Protein AF-0000000075755765 (afdb_homodimer)

Sequence (310 aa):
MKFTAAIVASLVGTSTALFDKNLPWGKRDYACVNVYQGIPDNSTVSAGQTVRVNFDRKPTGRCPDPLTQYPGDDYSVWLYNSPVRKLDAISFDQSIKITDGIKEKAGGVDITIPKDLPQVKDGSLWYLRVGTSLSTAPQMPSLFNAAGPFTVIRAMKFTAAIVASLVGTSTALFDKNLPWGKRDYACVNV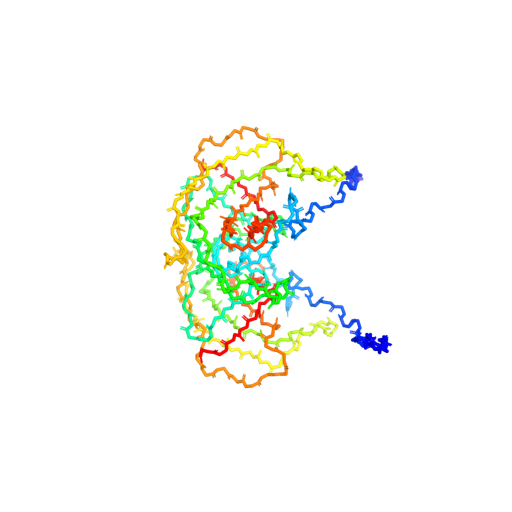YQGIPDNSTVSAGQTVRVNFDRKPTGRCPDPLTQYPGDDYSVWLYNSPVRKLDAISFDQSIKITDGIKEKAGGVDITIPKDLPQVKDGSLWYLRVGTSLSTAPQMPSLFNAAGPFTVIRA

Solvent-accessible surface area (backbone atoms only — not comparable to full-atom values): 17019 Å² total; per-residue (Å²): 132,86,77,71,78,73,75,74,72,68,78,70,58,76,74,66,72,77,64,65,68,67,52,56,76,47,84,61,31,40,50,27,38,24,45,40,24,22,49,22,58,54,15,44,41,46,35,55,41,70,47,60,34,30,39,48,58,54,49,28,87,82,16,76,71,40,56,73,90,43,66,56,42,55,24,34,34,34,39,35,27,54,60,42,73,57,90,85,40,66,45,58,82,42,78,42,77,70,49,65,75,39,50,59,87,62,35,51,48,79,43,58,42,59,66,82,62,76,89,65,97,56,54,54,34,29,33,44,34,42,34,33,33,21,76,81,35,87,88,41,34,31,36,23,32,62,35,43,43,20,27,56,41,81,115,130,87,77,73,78,74,75,74,74,68,77,72,59,76,74,65,71,76,62,66,67,68,53,57,76,48,86,62,30,40,49,27,40,24,44,42,24,22,51,22,58,52,15,45,42,44,33,54,39,72,46,60,34,30,40,48,57,54,49,27,87,82,17,76,72,43,56,72,90,40,67,57,40,55,24,35,35,35,40,36,26,52,59,41,73,57,89,85,40,67,45,58,81,43,78,44,79,70,50,64,75,39,51,59,88,63,35,52,49,79,42,58,40,61,66,84,63,76,91,66,96,56,52,54,33,28,33,42,34,43,32,33,34,22,77,82,37,87,87,42,33,31,35,21,32,59,35,44,45,22,26,54,40,80,115

pLDDT: mean 88.74, std 21.02, range [20.19, 98.88]

Radius of gyration: 20.71 Å; Cα contacts (8 Å, |Δi|>4): 721; chains: 2; bounding box: 54×65×54 Å

Foldseek 3Di:
DDPPPPPPPPCPPPPLPPDDQQDAQAPLEHAQKAWPFDDAAAAEDEAFDKGKTFIARDGDPRGNCSPVVFAWDKKWKKKFFDWHDDPRHIDTPDIGTFDIRHGNVNRIDMTGHHQDDDDDPAQQQMKMKMKTWRCPDVVTGMYMHIHYDGGYDHD/DPPPPPPPPPCPPPPLPPDDQQDAQAPLEHAQKAWPFDDAAAAEDEAFDKGKTFIARDGDPRGNCSPVVFAWDKKWKKKFFDWHDDPRHIDTPDIGTFDIRHGNVNRIDMTGHHQDDDDDPAQQQMKMKMKTWRCPDVVTGMYMHIHYDGGYDHD

Secondary structure (DSSP, 8-state):
--------------------TTS-SSTTEE---EEEEB--TT-EEETT-EEEEEEE----SS-S---TTS----EEEEEEES-EEETTEEE-SEEEEEEEEE-GGG-EEEEE--SSPPP-S-TT-EEEEEEEE-TTSTT--EEEEEEEEEEEE--/--------------------TTS-SSTTEE---EEEEB--TT-EEETT-EEEEEEE----SS-S---TTS----EEEEEEES-EEETTEEE-SEEEEEEEEE-GGG-EEEEE--SSPPP-S-TT-EEEEEEEE-TTSTT--EEEEEEEEEEEE--

Structure (mmCIF, N/CA/C/O backbone):
data_AF-0000000075755765-model_v1
#
loop_
_entity.id
_entity.type
_entity.pdbx_description
1 polymer 'Pc16g14650 protein'
#
loop_
_atom_site.group_PDB
_atom_site.id
_atom_site.type_symbol
_atom_site.label_atom_id
_atom_site.label_alt_id
_atom_site.label_comp_id
_atom_site.label_asym_id
_atom_site.label_entity_id
_atom_site.label_seq_id
_atom_site.pdbx_PDB_ins_code
_atom_site.Cartn_x
_atom_site.Cartn_y
_atom_site.Cartn_z
_atom_site.occupancy
_atom_site.B_iso_or_equiv
_atom_site.auth_seq_id
_atom_site.auth_comp_id
_atom_site.auth_asym_id
_atom_site.auth_atom_id
_atom_site.pdbx_PDB_model_num
ATOM 1 N N . MET A 1 1 ? 25.234 39.062 -5.352 1 24.45 1 MET A N 1
ATOM 2 C CA . MET A 1 1 ? 25.094 37.688 -4.914 1 24.45 1 MET A CA 1
ATOM 3 C C . MET A 1 1 ? 24.922 36.75 -6.109 1 24.45 1 MET A C 1
ATOM 5 O O . MET A 1 1 ? 24.031 36.969 -6.945 1 24.45 1 MET A O 1
ATOM 9 N N . LYS A 1 2 ? 26.016 36.125 -6.566 1 26 2 LYS A N 1
ATOM 10 C CA . LYS A 1 2 ? 26.078 35.438 -7.859 1 26 2 LYS A CA 1
ATOM 11 C C . LYS A 1 2 ? 25.141 34.25 -7.898 1 26 2 LYS A C 1
ATOM 13 O O . LYS A 1 2 ? 25.172 33.406 -6.996 1 26 2 LYS A O 1
ATOM 18 N N . PHE A 1 3 ? 24 34.344 -8.492 1 24.64 3 PHE A N 1
ATOM 19 C CA . PHE A 1 3 ? 22.969 33.344 -8.742 1 24.64 3 PHE A CA 1
ATOM 20 C C . PHE A 1 3 ? 23.531 32.188 -9.586 1 24.64 3 PHE A C 1
ATOM 22 O O . PHE A 1 3 ? 23.891 32.406 -10.75 1 24.64 3 PHE A O 1
ATOM 29 N N . THR A 1 4 ? 24.375 31.453 -9.031 1 26.86 4 THR A N 1
ATOM 30 C CA . THR A 1 4 ? 24.828 30.312 -9.812 1 26.86 4 THR A CA 1
ATOM 31 C C . THR A 1 4 ? 23.641 29.5 -10.336 1 26.86 4 THR A C 1
ATOM 33 O O . THR A 1 4 ? 22.719 29.188 -9.586 1 26.86 4 THR A O 1
ATOM 36 N N . ALA A 1 5 ? 23.531 29.484 -11.633 1 24.25 5 ALA A N 1
ATOM 37 C CA . ALA A 1 5 ? 22.578 28.75 -12.461 1 24.25 5 ALA A CA 1
ATOM 38 C C . ALA A 1 5 ? 22.609 27.25 -12.148 1 24.25 5 ALA A C 1
ATOM 40 O O . ALA A 1 5 ? 23.641 26.609 -12.336 1 24.25 5 ALA A O 1
ATOM 41 N N . ALA A 1 6 ? 22.188 26.875 -10.984 1 28.8 6 ALA A N 1
ATOM 42 C CA . ALA A 1 6 ? 22.109 25.438 -10.758 1 28.8 6 ALA A CA 1
ATOM 43 C C . ALA A 1 6 ? 21.547 24.719 -11.977 1 28.8 6 ALA A C 1
ATOM 45 O O . ALA A 1 6 ? 20.516 25.109 -12.516 1 28.8 6 ALA A O 1
ATOM 46 N N . ILE A 1 7 ? 22.391 24.219 -12.859 1 26.02 7 ILE A N 1
ATOM 47 C CA . ILE A 1 7 ? 22.062 23.328 -13.961 1 26.02 7 ILE A CA 1
ATOM 48 C C . ILE A 1 7 ? 21.188 22.188 -13.461 1 26.02 7 ILE A C 1
ATOM 50 O O . ILE A 1 7 ? 21.578 21.422 -12.586 1 26.02 7 ILE A O 1
ATOM 54 N N . VAL A 1 8 ? 19.938 22.359 -13.344 1 25.28 8 VAL A N 1
ATOM 55 C CA . VAL A 1 8 ? 18.953 21.281 -13.219 1 25.28 8 VAL A CA 1
ATOM 56 C C . VAL A 1 8 ? 19.25 20.203 -14.258 1 25.28 8 VAL A C 1
ATOM 58 O O . VAL A 1 8 ? 19.109 20.438 -15.461 1 25.28 8 VAL A O 1
ATOM 61 N N . ALA A 1 9 ? 20.359 19.453 -14.039 1 28.61 9 ALA A N 1
ATOM 62 C CA . ALA A 1 9 ? 20.469 18.266 -14.891 1 28.61 9 ALA A CA 1
ATOM 63 C C . ALA A 1 9 ? 19.109 17.594 -15.086 1 28.61 9 ALA A C 1
ATOM 65 O O . ALA A 1 9 ? 18.391 17.328 -14.125 1 28.61 9 ALA A O 1
ATOM 66 N N . SER A 1 10 ? 18.547 17.953 -16.125 1 28.25 10 SER A N 1
ATOM 67 C CA . SER A 1 10 ? 17.453 17.172 -16.688 1 28.25 10 SER A CA 1
ATOM 68 C C . SER A 1 10 ? 17.75 15.68 -16.672 1 28.25 10 SER A C 1
ATOM 70 O O . SER A 1 10 ? 18.625 15.211 -17.406 1 28.25 10 SER A O 1
ATOM 72 N N . LEU A 1 11 ? 17.953 15.016 -15.523 1 29.55 11 LEU A N 1
ATOM 73 C CA . LEU A 1 11 ? 17.922 13.562 -15.711 1 29.55 11 LEU A CA 1
ATOM 74 C C . LEU A 1 11 ? 16.969 13.18 -16.844 1 29.55 11 LEU A C 1
ATOM 76 O O . LEU A 1 11 ? 15.75 13.32 -16.703 1 29.55 11 LEU A O 1
ATOM 80 N N . VAL A 1 12 ? 17.219 13.586 -18.031 1 31.92 12 VAL A N 1
ATOM 81 C CA . VAL A 1 12 ? 16.734 12.898 -19.234 1 31.92 12 VAL A CA 1
ATOM 82 C C . VAL A 1 12 ? 16.734 11.391 -19 1 31.92 12 VAL A C 1
ATOM 84 O O . VAL A 1 12 ? 17.75 10.734 -19.203 1 31.92 12 VAL A O 1
ATOM 87 N N . GLY A 1 13 ? 16.562 10.875 -17.828 1 32.88 13 GLY A N 1
ATOM 88 C CA . GLY A 1 13 ? 16.469 9.422 -17.797 1 32.88 13 GLY A CA 1
ATOM 89 C C . GLY A 1 13 ? 15.695 8.852 -18.984 1 32.88 13 GLY A C 1
ATOM 90 O O . GLY A 1 13 ? 14.883 9.547 -19.594 1 32.88 13 GLY A O 1
ATOM 91 N N . THR A 1 14 ? 16.297 8.148 -19.938 1 34.09 14 THR A N 1
ATOM 92 C CA . THR A 1 14 ? 15.547 7.281 -20.844 1 34.09 14 THR A CA 1
ATOM 93 C C . THR A 1 14 ? 14.156 6.98 -20.281 1 34.09 14 THR A C 1
ATOM 95 O O . THR A 1 14 ? 14.016 6.699 -19.078 1 34.09 14 THR A O 1
ATOM 98 N N . SER A 1 15 ? 13.234 7.59 -20.688 1 35.19 15 SER A N 1
ATOM 99 C CA . SER A 1 15 ? 11.828 7.438 -20.328 1 35.19 15 SER A CA 1
ATOM 100 C C . SER A 1 15 ? 11.477 5.973 -20.094 1 35.19 15 SER A C 1
ATOM 102 O O . SER A 1 15 ? 11.078 5.266 -21.031 1 35.19 15 SER A O 1
ATOM 104 N N . THR A 1 16 ? 12.469 5.043 -19.828 1 42.31 16 THR A N 1
ATOM 105 C CA . THR A 1 16 ? 11.969 3.701 -19.547 1 42.31 16 THR A CA 1
ATOM 106 C C . THR A 1 16 ? 10.594 3.762 -18.891 1 42.31 16 THR A C 1
ATOM 108 O O . THR A 1 16 ? 10.391 4.516 -17.938 1 42.31 16 THR A O 1
ATOM 111 N N . ALA A 1 17 ? 9.633 3.689 -19.719 1 52.38 17 ALA A N 1
ATOM 112 C CA . ALA A 1 17 ? 8.258 3.594 -19.234 1 52.38 17 ALA A CA 1
ATOM 113 C C . ALA A 1 17 ? 8.195 2.924 -17.875 1 52.38 17 ALA A C 1
ATOM 115 O O . ALA A 1 17 ? 8.93 1.968 -17.609 1 52.38 17 ALA A O 1
ATOM 116 N N . LEU A 1 18 ? 7.855 3.637 -16.75 1 75 18 LEU A N 1
ATOM 117 C CA . LEU A 1 18 ? 7.688 3.088 -15.414 1 75 18 LEU A CA 1
ATOM 118 C C . LEU A 1 18 ? 7.074 1.693 -15.469 1 75 18 LEU A C 1
ATOM 120 O O . LEU A 1 18 ? 6.168 1.44 -16.266 1 75 18 LEU A O 1
ATOM 124 N N . PHE A 1 19 ? 7.809 0.657 -15.117 1 89.38 19 PHE A N 1
ATOM 125 C CA . PHE A 1 19 ? 7.355 -0.726 -15.023 1 89.38 19 PHE A CA 1
ATOM 126 C C . PHE A 1 19 ? 5.934 -0.794 -14.477 1 89.38 19 PHE A C 1
ATOM 128 O O . PHE A 1 19 ? 5.656 -0.298 -13.383 1 89.38 19 PHE A O 1
ATOM 135 N N . ASP A 1 20 ? 5.066 -1.219 -15.398 1 93.69 20 ASP A N 1
ATOM 136 C CA . ASP A 1 20 ? 3.715 -1.453 -14.898 1 93.69 20 ASP A CA 1
ATOM 137 C C . ASP A 1 20 ? 3.619 -2.801 -14.188 1 93.69 20 ASP A C 1
ATOM 139 O O . ASP A 1 20 ? 3.48 -3.842 -14.828 1 93.69 20 ASP A O 1
ATOM 143 N N . LYS A 1 21 ? 3.51 -2.758 -12.898 1 95.38 21 LYS A N 1
ATOM 144 C CA . LYS A 1 21 ? 3.57 -3.949 -12.055 1 95.38 21 LYS A CA 1
ATOM 145 C C . LYS A 1 21 ? 2.299 -4.781 -12.188 1 95.38 21 LYS A C 1
ATOM 147 O O . LYS A 1 21 ? 2.26 -5.938 -11.758 1 95.38 21 LYS A O 1
ATOM 152 N N . ASN A 1 22 ? 1.306 -4.211 -12.734 1 94.75 22 ASN A N 1
ATOM 153 C CA . ASN A 1 22 ? 0.006 -4.875 -12.719 1 94.75 22 ASN A CA 1
ATOM 154 C C . ASN A 1 22 ? -0.218 -5.703 -13.977 1 94.75 22 ASN A C 1
ATOM 156 O O . ASN A 1 22 ? -1.17 -6.48 -14.055 1 94.75 22 ASN A O 1
ATOM 160 N N . LEU A 1 23 ? 0.578 -5.469 -14.953 1 94.69 23 LEU A N 1
ATOM 161 C CA . LEU A 1 23 ? 0.522 -6.312 -16.141 1 94.69 23 LEU A CA 1
ATOM 162 C C . LEU A 1 23 ? 1.083 -7.699 -15.852 1 94.69 23 LEU A C 1
ATOM 164 O O . LEU A 1 23 ? 1.9 -7.867 -14.938 1 94.69 23 LEU A O 1
ATOM 168 N N . PRO A 1 24 ? 0.626 -8.648 -16.625 1 95 24 PRO A N 1
ATOM 169 C CA . PRO A 1 24 ? 1.152 -10 -16.406 1 95 24 PRO A CA 1
ATOM 170 C C . PRO A 1 24 ? 2.678 -10.055 -16.453 1 95 24 PRO A C 1
ATOM 172 O O . PRO A 1 24 ? 3.299 -9.391 -17.281 1 95 24 PRO A O 1
ATOM 175 N N . TRP A 1 25 ? 3.293 -10.836 -15.508 1 95 25 TRP A N 1
ATOM 176 C CA . TRP A 1 25 ? 4.742 -11 -15.484 1 95 25 TRP A CA 1
ATOM 177 C C . TRP A 1 25 ? 5.16 -12.234 -16.281 1 95 25 TRP A C 1
ATOM 179 O O . TRP A 1 25 ? 6.352 -12.453 -16.516 1 95 25 TRP A O 1
ATOM 189 N N . GLY A 1 26 ? 4.227 -13.039 -16.766 1 92.19 26 GLY A N 1
ATOM 190 C CA . GLY A 1 26 ? 4.359 -14.227 -17.578 1 92.19 26 GLY A CA 1
ATOM 191 C C . GLY A 1 26 ? 3.059 -14.641 -18.25 1 92.19 26 GLY A C 1
ATOM 192 O O . GLY A 1 26 ? 2.055 -13.938 -18.141 1 92.19 26 GLY A O 1
ATOM 193 N N . LYS A 1 27 ? 3.1 -15.781 -18.875 1 91.56 27 LYS A N 1
ATOM 194 C CA . LYS A 1 27 ? 1.901 -16.281 -19.531 1 91.56 27 LYS A CA 1
ATOM 195 C C . LYS A 1 27 ? 0.827 -16.656 -18.516 1 91.56 27 LYS A C 1
ATOM 197 O O . LYS A 1 27 ? 1.124 -17.281 -17.5 1 91.56 27 LYS A O 1
ATOM 202 N N . ARG A 1 28 ? -0.422 -16.266 -18.781 1 95.38 28 ARG A N 1
ATOM 203 C CA . ARG A 1 28 ? -1.581 -16.594 -17.969 1 95.38 28 ARG A CA 1
ATOM 204 C C . ARG A 1 28 ? -1.354 -16.188 -16.516 1 95.38 28 ARG A C 1
ATOM 206 O O . ARG A 1 28 ? -1.627 -16.953 -15.594 1 95.38 28 ARG A O 1
ATOM 213 N N . ASP A 1 29 ? -0.708 -15.094 -16.312 1 96.44 29 ASP A N 1
ATOM 214 C CA . ASP A 1 29 ? -0.402 -14.484 -15.016 1 96.44 29 ASP A CA 1
ATOM 215 C C . ASP A 1 29 ? -1.276 -13.258 -14.766 1 96.44 29 ASP A C 1
ATOM 217 O O . ASP A 1 29 ? -1.167 -12.258 -15.477 1 96.44 29 ASP A O 1
ATOM 221 N N . TYR A 1 30 ? -2.182 -13.328 -13.719 1 97.06 30 TYR A N 1
ATOM 222 C CA . TYR A 1 30 ? -3.18 -12.281 -13.539 1 97.06 30 TYR A CA 1
ATOM 223 C C . TYR A 1 30 ? -3.031 -11.617 -12.18 1 97.06 30 TYR A C 1
ATOM 225 O O . TYR A 1 30 ? -2.818 -12.289 -11.164 1 97.06 30 TYR A O 1
ATOM 233 N N . ALA A 1 31 ? -3.148 -10.336 -12.156 1 97.69 31 ALA A N 1
ATOM 234 C CA . ALA A 1 31 ? -3.072 -9.562 -10.914 1 97.69 31 ALA A CA 1
ATOM 235 C C . ALA A 1 31 ? -4.375 -9.656 -10.125 1 97.69 31 ALA A C 1
ATOM 237 O O . ALA A 1 31 ? -5.129 -8.688 -10.039 1 97.69 31 ALA A O 1
ATOM 238 N N . CYS A 1 32 ? -4.602 -10.883 -9.477 1 98.25 32 CYS A N 1
ATOM 239 C CA . CYS A 1 32 ? -5.922 -11.125 -8.906 1 98.25 32 CYS A CA 1
ATOM 240 C C . CYS A 1 32 ? -5.82 -11.477 -7.426 1 98.25 32 CYS A C 1
ATOM 242 O O . CYS A 1 32 ? -6.809 -11.867 -6.809 1 98.25 32 CYS A O 1
ATOM 244 N N . VAL A 1 33 ? -4.617 -11.367 -6.879 1 98.62 33 VAL A N 1
ATOM 245 C CA . VAL A 1 33 ? -4.496 -11.477 -5.43 1 98.62 33 VAL A CA 1
ATOM 246 C C . VAL A 1 33 ? -4.758 -10.117 -4.785 1 98.62 33 VAL A C 1
ATOM 248 O O . VAL A 1 33 ? -4.113 -9.125 -5.129 1 98.62 33 VAL A O 1
ATOM 251 N N . ASN A 1 34 ? -5.691 -10.102 -3.904 1 98.62 34 ASN A N 1
ATOM 252 C CA . ASN A 1 34 ? -5.961 -8.883 -3.148 1 98.62 34 ASN A CA 1
ATOM 253 C C . ASN A 1 34 ? -5.098 -8.805 -1.894 1 98.62 34 ASN A C 1
ATOM 255 O O . ASN A 1 34 ? -5.352 -9.5 -0.911 1 98.62 34 ASN A O 1
ATOM 259 N N . VAL A 1 35 ? -4.098 -7.996 -1.925 1 98.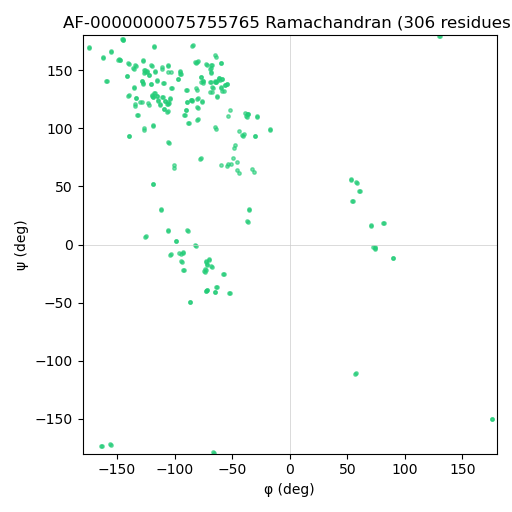69 35 VAL A N 1
ATOM 260 C CA . VAL A 1 35 ? -3.365 -7.648 -0.711 1 98.69 35 VAL A CA 1
ATOM 261 C C . VAL A 1 35 ? -3.982 -6.41 -0.072 1 98.69 35 VAL A C 1
ATOM 263 O O . VAL A 1 35 ? -3.865 -5.305 -0.606 1 98.69 35 VAL A O 1
ATOM 266 N N . TYR A 1 36 ? -4.598 -6.629 1.096 1 98.25 36 TYR A N 1
ATOM 267 C CA . TYR A 1 36 ? -5.312 -5.504 1.692 1 98.25 36 TYR A CA 1
ATOM 268 C C . TYR A 1 36 ? -4.523 -4.906 2.85 1 98.25 36 TYR A C 1
ATOM 270 O O . TYR A 1 36 ? -4.895 -3.865 3.391 1 98.25 36 TYR A O 1
ATOM 278 N N . GLN A 1 37 ? -3.518 -5.555 3.199 1 98.62 37 GLN A N 1
ATOM 279 C CA . GLN A 1 37 ? -2.496 -5.043 4.109 1 98.62 37 GLN A CA 1
ATOM 280 C C . GLN A 1 37 ? -1.099 -5.449 3.652 1 98.62 37 GLN A C 1
ATOM 282 O O . GLN A 1 37 ? -0.834 -6.625 3.408 1 98.62 37 GLN A O 1
ATOM 287 N N . GLY A 1 38 ? -0.245 -4.488 3.555 1 98.56 38 GLY A N 1
ATOM 288 C CA . GLY A 1 38 ? 1.116 -4.746 3.109 1 98.56 38 GLY A CA 1
ATOM 289 C C . GLY A 1 38 ? 1.943 -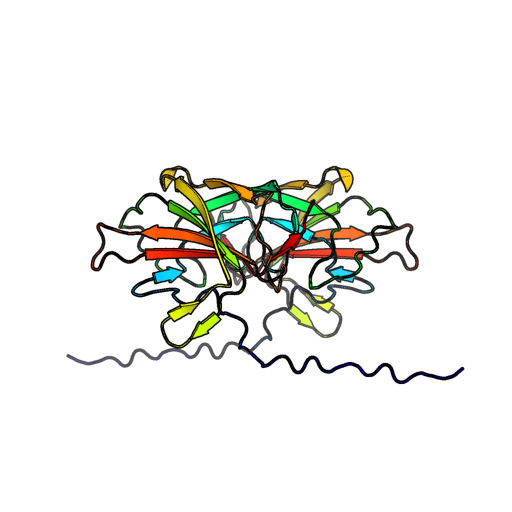3.482 2.961 1 98.56 38 GLY A C 1
ATOM 290 O O . GLY A 1 38 ? 1.791 -2.539 3.738 1 98.56 38 GLY A O 1
ATOM 291 N N . ILE A 1 39 ? 2.877 -3.543 2.031 1 98.19 39 ILE A N 1
ATOM 292 C CA . ILE A 1 39 ? 3.762 -2.406 1.799 1 98.19 39 ILE A CA 1
ATOM 293 C C . ILE A 1 39 ? 3.15 -1.482 0.748 1 98.19 39 ILE A C 1
ATOM 295 O O . ILE A 1 39 ? 2.98 -1.875 -0.408 1 98.19 39 ILE A O 1
ATOM 299 N N . PRO A 1 40 ? 2.809 -0.282 1.119 1 97.12 40 PRO A N 1
ATOM 300 C CA . PRO A 1 40 ? 2.289 0.657 0.123 1 97.12 40 PRO A CA 1
ATOM 301 C C . PRO A 1 40 ? 3.348 1.082 -0.894 1 97.12 40 PRO A C 1
ATOM 303 O O . PRO A 1 40 ? 4.543 1.077 -0.585 1 97.12 40 PRO A O 1
ATOM 306 N N . ASP A 1 41 ? 2.883 1.464 -2.047 1 95.38 41 ASP A N 1
ATOM 307 C CA . ASP A 1 41 ? 3.775 2.012 -3.062 1 95.38 41 ASP A CA 1
ATOM 308 C C . ASP A 1 41 ? 4.453 3.289 -2.568 1 95.38 41 ASP A C 1
ATOM 310 O O . ASP A 1 41 ? 3.867 4.047 -1.792 1 95.38 41 ASP A O 1
ATOM 314 N N . ASN A 1 42 ? 5.727 3.441 -2.963 1 93.69 42 ASN A N 1
ATOM 315 C CA . ASN A 1 42 ? 6.527 4.645 -2.752 1 93.69 42 ASN A CA 1
ATOM 316 C C . ASN A 1 42 ? 6.895 4.82 -1.282 1 93.69 42 ASN A C 1
ATOM 318 O O . ASN A 1 42 ? 7.223 5.93 -0.849 1 93.69 42 ASN A O 1
ATOM 322 N N . SER A 1 43 ? 6.758 3.783 -0.538 1 97 43 SER A N 1
ATOM 323 C CA . SER A 1 43 ? 7.191 3.822 0.854 1 97 43 SER A CA 1
ATOM 324 C C . SER A 1 43 ? 8.68 3.506 0.977 1 97 43 SER A C 1
ATOM 326 O O . SER A 1 43 ? 9.328 3.168 -0.014 1 97 43 SER A O 1
ATOM 328 N N . THR A 1 44 ? 9.164 3.701 2.148 1 97.75 44 THR A N 1
ATOM 329 C CA . THR A 1 44 ? 10.523 3.307 2.508 1 97.75 44 THR A CA 1
ATOM 330 C C . THR A 1 44 ? 10.508 2.277 3.633 1 97.75 44 THR A C 1
ATOM 332 O O . THR A 1 44 ? 9.859 2.484 4.664 1 97.75 44 THR A O 1
ATOM 335 N N . VAL A 1 45 ? 11.164 1.199 3.393 1 98.06 45 VAL A N 1
ATOM 336 C CA . VAL A 1 45 ? 11.305 0.147 4.395 1 98.06 45 VAL A CA 1
ATOM 337 C C . VAL A 1 45 ? 12.781 -0.08 4.711 1 98.06 45 VAL A C 1
ATOM 339 O O . VAL A 1 45 ? 13.648 0.2 3.883 1 98.06 45 VAL A O 1
ATOM 342 N N . SER A 1 46 ? 13.047 -0.556 5.883 1 96.75 46 SER A N 1
ATOM 343 C CA . SER A 1 46 ? 14.422 -0.857 6.27 1 96.75 46 SER A CA 1
ATOM 344 C C . SER A 1 46 ? 14.742 -2.334 6.066 1 96.75 46 SER A C 1
ATOM 346 O O . SER A 1 46 ? 13.906 -3.199 6.34 1 96.75 46 SER A O 1
ATOM 348 N N . ALA A 1 47 ? 15.984 -2.59 5.629 1 96.88 47 ALA A N 1
ATOM 349 C CA . ALA A 1 47 ? 16.438 -3.977 5.641 1 96.88 47 ALA A CA 1
ATOM 350 C C . ALA A 1 47 ? 16.328 -4.578 7.039 1 96.88 47 ALA A C 1
ATOM 352 O O . ALA A 1 47 ? 16.641 -3.914 8.031 1 96.88 47 ALA A O 1
ATOM 353 N N . GLY A 1 48 ? 15.852 -5.785 7.074 1 96.94 48 GLY A N 1
ATOM 354 C CA . GLY A 1 48 ? 15.656 -6.449 8.352 1 96.94 48 GLY A CA 1
ATOM 355 C C . GLY A 1 48 ? 14.281 -6.211 8.945 1 96.94 48 GLY A C 1
ATOM 356 O O . GLY A 1 48 ? 13.891 -6.871 9.906 1 96.94 48 GLY A O 1
ATOM 357 N N . GLN A 1 49 ? 13.594 -5.324 8.398 1 96.56 49 GLN A N 1
ATOM 358 C CA . GLN A 1 49 ? 12.266 -4.984 8.914 1 96.56 49 GLN A CA 1
ATOM 359 C C . GLN A 1 49 ? 11.242 -6.051 8.547 1 96.56 49 GLN A C 1
ATOM 361 O O . GLN A 1 49 ? 11.258 -6.578 7.434 1 96.56 49 GLN A O 1
ATOM 366 N N . THR A 1 50 ? 10.359 -6.336 9.484 1 97.62 50 THR A N 1
ATOM 367 C CA . THR A 1 50 ? 9.281 -7.285 9.25 1 97.62 50 THR A CA 1
ATOM 368 C C . THR A 1 50 ? 7.965 -6.559 9 1 97.62 50 THR A C 1
ATOM 370 O O . THR A 1 50 ? 7.633 -5.605 9.711 1 97.62 50 THR A O 1
ATOM 373 N N . VAL A 1 51 ? 7.211 -6.98 7.988 1 97.69 51 VAL A N 1
ATOM 374 C CA . VAL A 1 51 ? 5.906 -6.426 7.629 1 97.69 51 VAL A CA 1
ATOM 375 C C . VAL A 1 51 ? 4.883 -7.555 7.512 1 97.69 51 VAL A C 1
ATOM 377 O O . VAL A 1 51 ? 5.203 -8.641 7.023 1 97.69 51 VAL A O 1
ATOM 380 N N . ARG A 1 52 ? 3.689 -7.309 7.965 1 98.25 52 ARG A N 1
ATOM 381 C CA . ARG A 1 52 ? 2.584 -8.242 7.789 1 98.25 52 ARG A CA 1
ATOM 382 C C . ARG A 1 52 ? 1.896 -8.031 6.445 1 98.25 52 ARG A C 1
ATOM 384 O O . ARG A 1 52 ? 1.491 -6.918 6.113 1 98.25 52 ARG A O 1
ATOM 391 N N . VAL A 1 53 ? 1.818 -9.031 5.707 1 98.75 53 VAL A N 1
ATOM 392 C CA . VAL A 1 53 ? 1.074 -9.023 4.453 1 98.75 53 VAL A CA 1
ATOM 393 C C . VAL A 1 53 ? -0.191 -9.867 4.594 1 98.75 53 VAL A C 1
ATOM 395 O O . VAL A 1 53 ? -0.116 -11.07 4.859 1 98.75 53 VAL A O 1
ATOM 398 N N . ASN A 1 54 ? -1.329 -9.273 4.473 1 98.81 54 ASN A N 1
ATOM 399 C CA . ASN A 1 54 ? -2.607 -9.977 4.445 1 98.81 54 ASN A CA 1
ATOM 400 C C . ASN A 1 54 ? -3.236 -9.945 3.057 1 98.81 54 ASN A C 1
ATOM 402 O O . ASN A 1 54 ? -3.184 -8.922 2.369 1 98.81 54 ASN A O 1
ATOM 406 N N . PHE A 1 55 ? -3.781 -11.07 2.717 1 98.69 55 PHE A N 1
ATOM 407 C CA . PHE A 1 55 ? -4.281 -11.172 1.351 1 98.69 55 PHE A CA 1
ATOM 408 C C . PHE A 1 55 ? -5.488 -12.102 1.285 1 98.69 55 PHE A C 1
ATOM 410 O O . PHE A 1 55 ? -5.723 -12.891 2.203 1 98.69 55 PHE A O 1
ATOM 417 N N . ASP A 1 56 ? -6.262 -11.961 0.264 1 98.12 56 ASP A N 1
ATOM 418 C CA . ASP A 1 56 ? -7.375 -12.844 -0.07 1 98.12 56 ASP A CA 1
ATOM 419 C C . ASP A 1 56 ? -7.691 -12.789 -1.562 1 98.12 56 ASP A C 1
ATOM 421 O O . ASP A 1 56 ? -6.887 -12.297 -2.355 1 98.12 56 ASP A O 1
ATOM 425 N N . ARG A 1 57 ? -8.742 -13.398 -1.957 1 97.69 57 ARG A N 1
ATOM 426 C CA . ARG A 1 57 ? -9.117 -13.453 -3.365 1 97.69 57 ARG A CA 1
ATOM 427 C C . ARG A 1 57 ? -10.383 -12.648 -3.633 1 97.69 57 ARG A C 1
ATOM 429 O O . ARG A 1 57 ? -11.211 -13.031 -4.457 1 97.69 57 ARG A O 1
ATOM 436 N N . LYS A 1 58 ? -10.562 -11.633 -2.852 1 96.44 58 LYS A N 1
ATOM 437 C CA . LYS A 1 58 ? -11.672 -10.734 -3.156 1 96.44 58 LYS A CA 1
ATOM 438 C C . LYS A 1 58 ? -11.414 -9.961 -4.445 1 96.44 58 LYS A C 1
ATOM 440 O O . LYS A 1 58 ? -10.266 -9.617 -4.754 1 96.44 58 LYS A O 1
ATOM 445 N N . PRO A 1 59 ? -12.484 -9.648 -5.18 1 94.62 59 PRO A N 1
ATOM 446 C CA . PRO A 1 59 ? -12.305 -8.852 -6.398 1 94.62 59 PRO A CA 1
ATOM 447 C C . PRO A 1 59 ? -11.695 -7.477 -6.125 1 94.62 59 PRO A C 1
ATOM 449 O O . PRO A 1 59 ? -11.977 -6.875 -5.082 1 94.62 59 PRO A O 1
ATOM 452 N N . THR A 1 60 ? -10.883 -7.098 -6.98 1 92.62 60 THR A N 1
ATOM 453 C CA . THR A 1 60 ? -10.305 -5.758 -6.953 1 92.62 60 THR A CA 1
ATOM 454 C C . THR A 1 60 ? -10.688 -4.98 -8.211 1 92.62 60 THR A C 1
ATOM 456 O O . THR A 1 60 ? -11.305 -5.531 -9.125 1 92.62 60 THR A O 1
ATOM 459 N N . GLY A 1 61 ? -10.391 -3.729 -8.203 1 82.5 61 GLY A N 1
ATOM 460 C CA . GLY A 1 61 ? -10.609 -2.941 -9.406 1 82.5 61 GLY A CA 1
ATOM 461 C C . GLY A 1 61 ? -9.875 -3.479 -10.617 1 82.5 61 GLY A C 1
ATOM 462 O O . GLY A 1 61 ? -10.336 -3.332 -11.75 1 82.5 61 GLY A O 1
ATOM 463 N N . ARG A 1 62 ? -8.836 -4.168 -10.367 1 87.56 62 ARG A N 1
ATOM 464 C CA . ARG A 1 62 ? -7.996 -4.676 -11.453 1 87.56 62 ARG A CA 1
ATOM 465 C C . ARG A 1 62 ? -8.414 -6.086 -11.852 1 87.56 62 ARG A C 1
ATOM 467 O O . ARG A 1 62 ? -8.086 -6.547 -12.945 1 87.56 62 ARG A O 1
ATOM 474 N N . CYS A 1 63 ? -9.055 -6.703 -10.961 1 95.19 63 CYS A N 1
ATOM 475 C CA . CYS A 1 63 ? -9.469 -8.086 -11.18 1 95.19 63 CYS A CA 1
ATOM 476 C C . CYS A 1 63 ? -10.875 -8.328 -10.648 1 95.19 63 CYS A C 1
ATOM 478 O O . CYS A 1 63 ? -11.039 -8.766 -9.508 1 95.19 63 CYS A O 1
ATOM 480 N N . PRO A 1 64 ? -11.82 -8.18 -11.539 1 91.94 64 PRO A N 1
ATOM 481 C CA . PRO A 1 64 ? -13.195 -8.352 -11.078 1 91.94 64 PRO A CA 1
ATOM 482 C C . PRO A 1 64 ? -13.555 -9.812 -10.82 1 91.94 64 PRO A C 1
ATOM 484 O O . PRO A 1 64 ? -14.492 -10.102 -10.07 1 91.94 64 PRO A O 1
ATOM 487 N N . ASP A 1 65 ? -12.82 -10.703 -11.477 1 94.06 65 ASP A N 1
ATOM 488 C CA . ASP A 1 65 ? -13.055 -12.133 -11.281 1 94.06 65 ASP A CA 1
ATOM 489 C C . ASP A 1 65 ? -11.766 -12.852 -10.898 1 94.06 65 ASP A C 1
ATOM 491 O O . ASP A 1 65 ? -11.016 -13.305 -11.766 1 94.06 65 ASP A O 1
ATOM 495 N N . PRO A 1 66 ? -11.594 -13.125 -9.656 1 95.69 66 PRO A N 1
ATOM 496 C CA . PRO A 1 66 ? -10.344 -13.727 -9.188 1 95.69 66 PRO A CA 1
ATOM 497 C C . PRO A 1 66 ? -10.375 -15.258 -9.227 1 95.69 66 PRO A C 1
ATOM 499 O O . PRO A 1 66 ? -9.508 -15.906 -8.641 1 95.69 66 PRO A O 1
ATOM 502 N N . LEU A 1 67 ? -11.383 -15.844 -9.891 1 97 67 LEU A N 1
ATOM 503 C CA . LEU A 1 67 ? -11.453 -17.281 -10.102 1 97 67 LEU A CA 1
ATOM 504 C C . LEU A 1 67 ? -11.492 -18.031 -8.766 1 97 67 LEU A C 1
ATOM 506 O O . LEU A 1 67 ? -10.742 -18.984 -8.562 1 97 67 LEU A O 1
ATOM 510 N N . THR A 1 68 ? -12.305 -17.594 -7.859 1 96.56 68 THR A N 1
ATOM 511 C CA . THR A 1 68 ? -12.336 -18.078 -6.488 1 96.56 68 THR A CA 1
ATOM 512 C C . THR A 1 68 ? -12.883 -19.516 -6.434 1 96.56 68 THR A C 1
ATOM 514 O O . THR A 1 68 ? -12.758 -20.188 -5.414 1 96.56 68 THR A O 1
ATOM 517 N N . GLN A 1 69 ? -13.477 -19.984 -7.539 1 97 69 GLN A N 1
ATOM 518 C CA . GLN A 1 69 ? -13.984 -21.344 -7.562 1 97 69 GLN A CA 1
ATOM 519 C C . GLN A 1 69 ? -12.852 -22.359 -7.602 1 97 69 GLN A C 1
ATOM 521 O O . GLN A 1 69 ? -13.062 -23.547 -7.344 1 97 69 GLN A O 1
ATOM 526 N N . TYR A 1 70 ? -11.664 -21.938 -7.953 1 98.19 70 TYR A N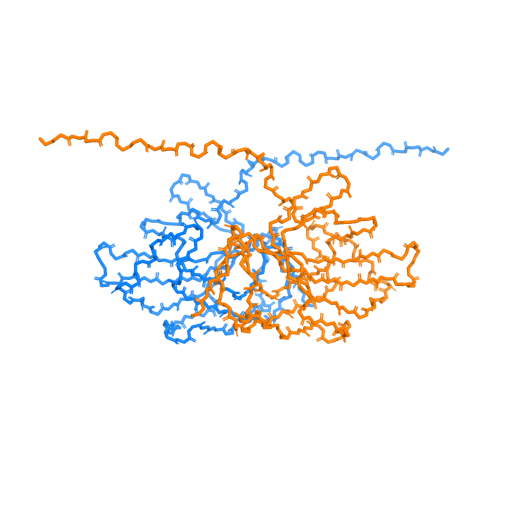 1
ATOM 527 C CA . TYR A 1 70 ? -10.484 -22.797 -7.949 1 98.19 70 TYR A CA 1
ATOM 528 C C . TYR A 1 70 ? -9.562 -22.453 -6.785 1 98.19 70 TYR A C 1
ATOM 530 O O . TYR A 1 70 ? -9.086 -21.328 -6.676 1 98.19 70 TYR A O 1
ATOM 538 N N . PRO A 1 71 ? -9.258 -23.328 -5.891 1 97.94 71 PRO A N 1
ATOM 539 C CA . PRO A 1 71 ? -8.328 -23.047 -4.789 1 97.94 71 PRO A CA 1
ATOM 540 C C . PRO A 1 71 ? -6.91 -22.766 -5.27 1 97.94 71 PRO A C 1
ATOM 542 O O . PRO A 1 71 ? -6.438 -23.406 -6.215 1 97.94 71 PRO A O 1
ATOM 545 N N . GLY A 1 72 ? -6.305 -21.844 -4.664 1 98.44 72 GLY A N 1
ATOM 546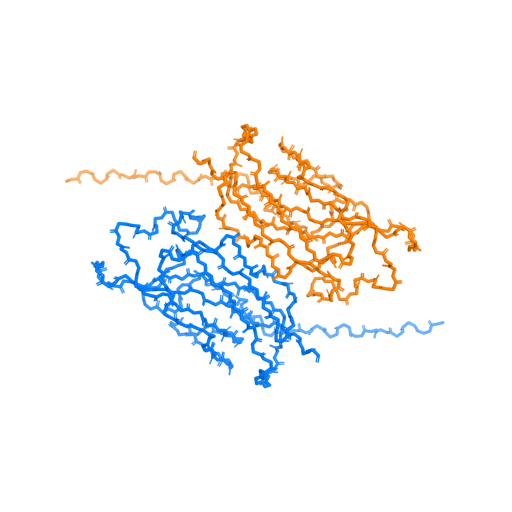 C CA . GLY A 1 72 ? -4.91 -21.578 -4.961 1 98.44 72 GLY A CA 1
ATOM 547 C C . GLY A 1 72 ? -3.957 -22.578 -4.34 1 98.44 72 GLY A C 1
ATOM 548 O O . GLY A 1 72 ? -4.18 -23.047 -3.219 1 98.44 72 GLY A O 1
ATOM 549 N N . ASP A 1 73 ? -2.951 -22.875 -5.004 1 98.75 73 ASP A N 1
ATOM 550 C CA . ASP A 1 73 ? -1.838 -23.594 -4.398 1 98.75 73 ASP A CA 1
ATOM 551 C C . ASP A 1 73 ? -1.141 -22.75 -3.342 1 98.75 73 ASP A C 1
ATOM 553 O O . ASP A 1 73 ? -1.584 -21.641 -3.039 1 98.75 73 ASP A O 1
ATOM 557 N N . ASP A 1 74 ? -0.084 -23.297 -2.74 1 98.88 74 ASP A N 1
ATOM 558 C CA . ASP A 1 74 ? 0.666 -22.531 -1.751 1 98.88 74 ASP A CA 1
ATOM 559 C C . ASP A 1 74 ? 1.245 -21.25 -2.367 1 98.88 74 ASP A C 1
ATOM 561 O O . ASP A 1 74 ? 1.771 -21.281 -3.48 1 98.88 74 ASP A O 1
ATOM 565 N N . TYR A 1 75 ? 1.075 -20.234 -1.645 1 98.88 75 TYR A N 1
ATOM 566 C CA . TYR A 1 75 ? 1.596 -18.938 -2.088 1 98.88 75 TYR A CA 1
ATOM 567 C C . TYR A 1 75 ? 3.09 -18.828 -1.809 1 98.88 75 TYR A C 1
ATOM 569 O O . TYR A 1 75 ? 3.621 -19.531 -0.946 1 98.88 75 TYR A O 1
ATOM 577 N N . SER A 1 76 ? 3.713 -17.953 -2.549 1 98.88 76 SER A N 1
ATOM 578 C CA . SER A 1 76 ? 5.09 -17.531 -2.307 1 98.88 76 SER A CA 1
ATOM 579 C C . SER A 1 76 ? 5.23 -16.016 -2.393 1 98.88 76 SER A C 1
ATOM 581 O O . SER A 1 76 ? 4.387 -15.352 -2.99 1 98.88 76 SER A O 1
ATOM 583 N N . VAL A 1 77 ? 6.25 -15.508 -1.691 1 98.88 77 VAL A N 1
ATOM 584 C CA . VAL A 1 77 ? 6.57 -14.086 -1.714 1 98.88 77 VAL A CA 1
ATOM 585 C C . VAL A 1 77 ? 7.988 -13.883 -2.24 1 98.88 77 VAL A C 1
ATOM 587 O O . VAL A 1 77 ? 8.93 -14.531 -1.772 1 98.88 77 VAL A O 1
ATOM 590 N N . TRP A 1 78 ? 8.07 -13.031 -3.197 1 98.75 78 TRP A N 1
ATOM 591 C CA . TRP A 1 78 ? 9.352 -12.727 -3.822 1 98.75 78 TRP A CA 1
ATOM 592 C C . TRP A 1 78 ? 9.617 -11.227 -3.811 1 98.75 78 TRP A C 1
ATOM 594 O O . TRP A 1 78 ? 8.688 -10.422 -3.898 1 98.75 78 TRP A O 1
ATOM 604 N N . LEU A 1 79 ? 10.867 -10.891 -3.703 1 98.62 79 LEU A N 1
ATOM 605 C CA . LEU A 1 79 ? 11.359 -9.516 -3.812 1 98.62 79 LEU A CA 1
ATOM 606 C C . LEU A 1 79 ? 12.156 -9.328 -5.098 1 98.62 79 LEU A C 1
ATOM 608 O O . LEU A 1 79 ? 13.055 -10.125 -5.398 1 98.62 79 LEU A O 1
ATOM 612 N N . TYR A 1 80 ? 11.781 -8.328 -5.883 1 98 80 TYR A N 1
ATOM 613 C CA . TYR A 1 80 ? 12.453 -8.031 -7.145 1 98 80 TYR A CA 1
ATOM 614 C C . TYR A 1 80 ? 12.992 -6.605 -7.152 1 98 80 TYR A C 1
ATOM 616 O O . TYR A 1 80 ? 12.352 -5.688 -6.637 1 98 80 TYR A O 1
ATOM 624 N N . ASN A 1 81 ? 14.141 -6.402 -7.82 1 97.75 81 ASN A N 1
ATOM 625 C CA . ASN A 1 81 ? 14.68 -5.055 -7.977 1 97.75 81 ASN A CA 1
ATOM 626 C C . ASN A 1 81 ? 14.75 -4.648 -9.445 1 97.75 81 ASN A C 1
ATOM 628 O O . ASN A 1 81 ? 15.219 -5.422 -10.289 1 97.75 81 ASN A O 1
ATOM 632 N N . SER A 1 82 ? 14.273 -3.549 -9.789 1 97 82 SER A N 1
ATOM 633 C CA . SER A 1 82 ? 14.398 -2.861 -11.07 1 97 82 SER A CA 1
ATOM 634 C C . SER A 1 82 ? 13.867 -3.721 -12.219 1 97 82 SER A C 1
ATOM 636 O O . SER A 1 82 ? 14.57 -3.943 -13.211 1 97 82 SER A O 1
ATOM 638 N N . PRO A 1 83 ? 12.617 -4.184 -12.039 1 96.62 83 PRO A N 1
ATOM 639 C CA . PRO A 1 83 ? 12.055 -4.934 -13.164 1 96.62 83 PRO A CA 1
ATOM 640 C C . PRO A 1 83 ? 11.875 -4.07 -14.414 1 96.62 83 PRO A C 1
ATOM 642 O O . PRO A 1 83 ? 11.492 -2.904 -14.312 1 96.62 83 PRO A O 1
ATOM 645 N N . VAL A 1 84 ? 12.18 -4.637 -15.539 1 94.38 84 VAL A N 1
ATOM 646 C CA . VAL A 1 84 ? 12.031 -3.994 -16.844 1 94.38 84 VAL A CA 1
ATOM 647 C C . VAL A 1 84 ? 11.359 -4.957 -17.812 1 94.38 84 VAL A C 1
ATOM 649 O O . VAL A 1 84 ? 11.766 -6.117 -17.938 1 94.38 84 VAL A O 1
ATOM 652 N N . ARG A 1 85 ? 10.344 -4.457 -18.359 1 92.81 85 ARG A N 1
ATOM 653 C CA . ARG A 1 85 ? 9.648 -5.285 -19.344 1 92.81 85 ARG A CA 1
ATOM 654 C C . ARG A 1 85 ? 10.227 -5.078 -20.734 1 92.81 85 ARG A C 1
ATOM 656 O O . ARG A 1 85 ? 10.359 -3.945 -21.203 1 92.81 85 ARG A O 1
ATOM 663 N N . LYS A 1 86 ? 10.656 -6.125 -21.312 1 86.06 86 LYS A N 1
ATOM 664 C CA . LYS A 1 86 ? 11.07 -6.172 -22.719 1 86.06 86 LYS A CA 1
ATOM 665 C C . LYS A 1 86 ? 10.203 -7.145 -23.5 1 86.06 86 LYS A C 1
ATOM 667 O O . LYS A 1 86 ? 10.414 -8.359 -23.453 1 86.06 86 LYS A O 1
ATOM 672 N N . LEU A 1 87 ? 9.266 -6.609 -24.25 1 82.75 87 LEU A N 1
ATOM 673 C CA . LEU A 1 87 ? 8.297 -7.43 -24.969 1 82.75 87 LEU A CA 1
ATOM 674 C C . LEU A 1 87 ? 7.535 -8.336 -24 1 82.75 87 LEU A C 1
ATOM 676 O O . LEU A 1 87 ? 6.852 -7.848 -23.094 1 82.75 87 LEU A O 1
ATOM 680 N N . ASP A 1 88 ? 7.781 -9.625 -24.078 1 80.19 88 ASP A N 1
ATOM 681 C CA . ASP A 1 88 ? 6.988 -10.547 -23.266 1 80.19 88 ASP A CA 1
ATOM 682 C C . ASP A 1 88 ? 7.793 -11.078 -22.078 1 80.19 88 ASP A C 1
ATOM 684 O O . ASP A 1 88 ? 7.352 -11.984 -21.375 1 80.19 88 ASP A O 1
ATOM 688 N N . ALA A 1 89 ? 8.922 -10.43 -21.875 1 85.31 89 ALA A N 1
ATOM 689 C CA . ALA A 1 89 ? 9.773 -10.883 -20.781 1 85.31 89 ALA A CA 1
ATOM 690 C C . ALA A 1 89 ? 10.062 -9.742 -19.812 1 85.31 89 ALA A C 1
ATOM 692 O O . ALA A 1 89 ? 10.078 -8.57 -20.203 1 85.31 89 ALA A O 1
ATOM 693 N N . ILE A 1 90 ? 10.219 -10.211 -18.594 1 93.81 90 ILE A N 1
ATOM 694 C CA . ILE A 1 90 ? 10.617 -9.227 -17.578 1 93.81 90 ILE A CA 1
ATOM 695 C C . ILE A 1 90 ? 12.008 -9.578 -17.047 1 93.81 90 ILE A C 1
ATOM 697 O O . ILE A 1 90 ? 12.273 -10.734 -16.703 1 93.81 90 ILE A O 1
ATOM 701 N N . SER A 1 91 ? 12.867 -8.633 -17.078 1 94.06 91 SER A N 1
ATOM 702 C CA . SER A 1 91 ? 14.188 -8.781 -16.484 1 94.06 91 SER A CA 1
ATOM 703 C C . SER A 1 91 ? 14.289 -8 -15.172 1 94.06 91 SER A C 1
ATOM 705 O O . SER A 1 91 ? 13.523 -7.066 -14.938 1 94.06 91 SER A O 1
ATOM 707 N N . PHE A 1 92 ? 15.227 -8.508 -14.297 1 94.5 92 PHE A N 1
ATOM 708 C CA . PHE A 1 92 ? 15.461 -7.902 -12.992 1 94.5 92 PHE A CA 1
ATOM 709 C C . PHE A 1 92 ? 16.953 -7.793 -12.703 1 94.5 92 PHE A C 1
ATOM 711 O O . PHE A 1 92 ? 17.75 -8.586 -13.203 1 94.5 92 PHE A O 1
ATOM 718 N N . ASP A 1 93 ? 17.281 -6.805 -11.906 1 96 93 ASP A N 1
ATOM 719 C CA . ASP A 1 93 ? 18.641 -6.789 -11.367 1 96 93 ASP A CA 1
ATOM 720 C C . ASP A 1 93 ? 18.828 -7.867 -10.305 1 96 93 ASP A C 1
ATOM 722 O O . ASP A 1 93 ? 19.891 -8.484 -10.211 1 96 93 ASP A O 1
ATOM 726 N N . GLN A 1 94 ? 17.781 -8.047 -9.445 1 97.25 94 GLN A N 1
ATOM 727 C CA . GLN A 1 94 ? 17.766 -9.055 -8.391 1 97.25 94 GLN A CA 1
ATOM 728 C C . GLN A 1 94 ? 16.375 -9.688 -8.258 1 97.25 94 GLN A C 1
ATOM 730 O O . GLN A 1 94 ? 15.367 -9.031 -8.5 1 97.25 94 GLN A O 1
ATOM 735 N N . SER A 1 95 ? 16.328 -10.953 -7.949 1 97.44 95 SER A N 1
ATOM 736 C CA . SER A 1 95 ? 15.156 -11.719 -7.555 1 97.44 95 SER A CA 1
ATOM 737 C C . SER A 1 95 ? 15.438 -12.594 -6.336 1 97.44 95 SER A C 1
ATOM 739 O O . SER A 1 95 ? 16.297 -13.469 -6.379 1 97.44 95 SER A O 1
ATOM 741 N N . ILE A 1 96 ? 14.711 -12.344 -5.277 1 98 96 ILE A N 1
ATOM 742 C CA . ILE A 1 96 ? 14.977 -13 -4 1 98 96 ILE A CA 1
ATOM 743 C C . ILE A 1 96 ? 13.688 -13.625 -3.461 1 98 96 ILE A C 1
ATOM 745 O O . ILE A 1 96 ? 12.688 -12.93 -3.271 1 98 96 ILE A O 1
ATOM 749 N N . LYS A 1 97 ? 13.68 -14.883 -3.223 1 98 97 LYS A N 1
ATOM 750 C CA . LYS A 1 97 ? 12.547 -15.508 -2.551 1 98 97 LYS A CA 1
ATOM 751 C C . LYS A 1 97 ? 12.555 -15.211 -1.055 1 98 97 LYS A C 1
ATOM 753 O O . LYS A 1 97 ? 13.516 -15.539 -0.356 1 98 97 LYS A O 1
ATOM 758 N N . ILE A 1 98 ? 11.539 -14.664 -0.624 1 98.25 98 ILE A N 1
ATOM 759 C CA . ILE A 1 98 ? 11.438 -14.328 0.792 1 98.25 98 ILE A CA 1
ATOM 760 C C . ILE A 1 98 ? 10.898 -15.531 1.567 1 98.25 98 ILE A C 1
ATOM 762 O O . ILE A 1 98 ? 11.438 -15.891 2.615 1 98.25 98 ILE A O 1
ATOM 766 N N . THR A 1 99 ? 9.812 -16.125 1.092 1 98.31 99 THR A N 1
ATOM 767 C CA . THR A 1 99 ? 9.203 -17.281 1.728 1 98.31 99 THR A CA 1
ATOM 768 C C . THR A 1 99 ? 8.258 -18 0.765 1 98.31 99 THR A C 1
ATOM 770 O O . THR A 1 99 ? 7.906 -17.453 -0.284 1 98.31 99 THR A O 1
ATOM 773 N N . ASP A 1 100 ? 7.93 -19.203 1.029 1 98.19 100 ASP A N 1
ATOM 774 C CA . ASP A 1 100 ? 6.961 -20 0.275 1 98.19 100 ASP A CA 1
ATOM 775 C C . ASP A 1 100 ? 6.191 -20.938 1.192 1 98.19 100 ASP A C 1
ATOM 777 O O . ASP A 1 100 ? 6.289 -20.844 2.418 1 98.19 100 ASP A O 1
ATOM 781 N N . GLY A 1 101 ? 5.242 -21.656 0.575 1 98.5 101 GLY A N 1
ATOM 782 C CA . GLY A 1 101 ? 4.48 -22.641 1.333 1 98.5 101 GLY A CA 1
ATOM 783 C C . GLY A 1 101 ? 3.35 -22.016 2.135 1 98.5 101 GLY A C 1
ATOM 784 O O . GLY A 1 101 ? 2.873 -22.625 3.104 1 98.5 101 GLY A O 1
ATOM 785 N N . ILE A 1 102 ? 2.953 -20.859 1.816 1 98.69 102 ILE A N 1
ATOM 786 C CA . ILE A 1 102 ? 1.879 -20.172 2.537 1 98.69 102 ILE A CA 1
ATOM 787 C C . ILE A 1 102 ? 0.528 -20.703 2.057 1 98.69 102 ILE A C 1
ATOM 789 O O . ILE A 1 102 ? 0.155 -20.5 0.897 1 98.69 102 ILE A O 1
ATOM 793 N N . LYS A 1 103 ? -0.198 -21.297 2.957 1 98.69 103 LYS A N 1
ATOM 794 C CA . LYS A 1 103 ? -1.521 -21.797 2.592 1 98.69 103 LYS A CA 1
ATOM 795 C C . LYS A 1 103 ? -2.488 -20.641 2.324 1 98.69 103 LYS A C 1
ATOM 797 O O . LYS A 1 103 ? -2.469 -19.641 3.029 1 98.69 103 LYS A O 1
ATOM 802 N N . GLU A 1 104 ? -3.285 -20.812 1.32 1 98.19 104 GLU A N 1
ATOM 803 C CA . GLU A 1 104 ? -4.273 -19.781 0.994 1 98.19 104 GLU A CA 1
ATOM 804 C C . GLU A 1 104 ? -5.113 -19.406 2.215 1 98.19 104 GLU A C 1
ATOM 806 O O . GLU A 1 104 ? -5.395 -18.234 2.449 1 98.19 104 GLU A O 1
ATOM 811 N N . LYS A 1 105 ? -5.512 -20.406 3 1 97.44 105 LYS A N 1
ATOM 812 C CA . LYS A 1 105 ? -6.395 -20.219 4.145 1 97.44 105 LYS A CA 1
ATOM 813 C C . LYS A 1 105 ? -5.703 -19.422 5.254 1 97.44 105 LYS A C 1
ATOM 815 O O . LYS A 1 105 ? -6.355 -18.938 6.172 1 97.44 105 LYS A O 1
ATOM 820 N N . ALA A 1 106 ? -4.336 -19.391 5.184 1 98.06 106 ALA A N 1
ATOM 821 C CA . ALA A 1 106 ? -3.623 -18.609 6.188 1 98.06 106 ALA A CA 1
ATOM 822 C C . ALA A 1 106 ? -3.977 -17.125 6.074 1 98.06 106 ALA A C 1
ATOM 824 O O . ALA A 1 106 ? -3.969 -16.406 7.074 1 98.06 106 ALA A O 1
ATOM 825 N N . GLY A 1 107 ? -4.18 -16.609 4.836 1 97.69 107 GLY A N 1
ATOM 826 C CA . GLY A 1 107 ? -4.66 -15.258 4.586 1 97.69 107 GLY A CA 1
ATOM 827 C C . GLY A 1 107 ? -3.609 -14.188 4.84 1 97.69 107 GLY A C 1
ATOM 828 O O . GLY A 1 107 ? -3.904 -12.992 4.789 1 97.69 107 GLY A O 1
ATOM 829 N N . GLY A 1 108 ? -2.451 -14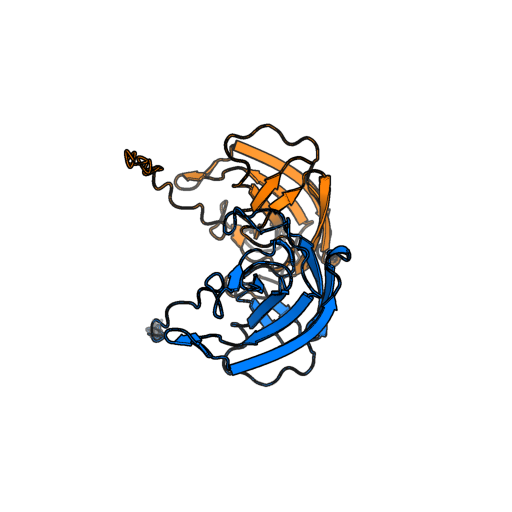.688 5.324 1 98 108 GLY A N 1
ATOM 830 C CA . GLY A 1 108 ? -1.404 -13.711 5.578 1 98 108 GLY A CA 1
ATOM 831 C C . GLY A 1 108 ? -0.085 -14.344 5.984 1 98 108 GLY A C 1
ATOM 832 O O . GLY A 1 108 ? -0.015 -15.555 6.215 1 98 108 GLY A O 1
ATOM 833 N N . VAL A 1 109 ? 0.902 -13.5 6.004 1 98.56 109 VAL A N 1
ATOM 834 C CA . VAL A 1 109 ? 2.246 -13.953 6.34 1 98.56 109 VAL A CA 1
ATOM 835 C C . VAL A 1 109 ? 3.096 -12.766 6.797 1 98.56 109 VAL A C 1
ATOM 837 O O . VAL A 1 109 ? 2.943 -11.656 6.289 1 98.56 109 VAL A O 1
ATOM 840 N N . ASP A 1 110 ? 3.908 -12.984 7.801 1 98.38 110 ASP A N 1
ATOM 841 C CA . ASP A 1 110 ? 4.953 -12.023 8.148 1 98.38 110 ASP A CA 1
ATOM 842 C C . ASP A 1 110 ? 6.164 -12.172 7.23 1 98.38 110 ASP A C 1
ATOM 844 O O . ASP A 1 110 ? 6.707 -13.266 7.09 1 98.38 110 ASP A O 1
ATOM 848 N N . ILE A 1 111 ? 6.52 -11.078 6.648 1 97.88 111 ILE A N 1
ATOM 849 C CA . ILE A 1 111 ? 7.711 -11.125 5.809 1 97.88 111 ILE A CA 1
ATOM 850 C C . ILE A 1 111 ? 8.797 -10.234 6.402 1 97.88 111 ILE A C 1
ATOM 852 O O . ILE A 1 111 ? 8.508 -9.164 6.941 1 97.88 111 ILE A O 1
ATOM 856 N N . THR A 1 112 ? 9.984 -10.703 6.305 1 97.94 112 THR A N 1
ATOM 857 C CA . THR A 1 112 ? 11.141 -9.922 6.719 1 97.94 112 THR A CA 1
ATOM 858 C C . THR A 1 112 ? 12.008 -9.547 5.52 1 97.94 112 THR A C 1
ATOM 860 O O . THR A 1 112 ? 12.445 -10.43 4.77 1 97.94 112 THR A O 1
ATOM 863 N N . ILE A 1 113 ? 12.133 -8.266 5.348 1 97.88 113 ILE A N 1
ATOM 864 C CA . ILE A 1 113 ? 13.078 -7.828 4.324 1 97.88 113 ILE A CA 1
ATOM 865 C C . ILE A 1 113 ? 14.484 -8.273 4.699 1 97.88 113 ILE A C 1
ATOM 867 O O . ILE A 1 113 ? 14.961 -7.992 5.801 1 97.88 113 ILE A O 1
ATOM 871 N N . PRO A 1 114 ? 15.148 -8.938 3.789 1 97 114 PRO A N 1
ATOM 872 C CA . PRO A 1 114 ? 16.469 -9.453 4.152 1 97 114 PRO A CA 1
ATOM 873 C C . PRO A 1 114 ? 17.438 -8.352 4.578 1 97 114 PRO A C 1
ATOM 875 O O . PRO A 1 114 ? 17.469 -7.285 3.965 1 97 114 PRO A O 1
ATOM 878 N N . LYS A 1 115 ? 18.25 -8.609 5.543 1 95.62 115 LYS A N 1
ATOM 879 C CA . LYS A 1 115 ? 19.25 -7.66 6.02 1 95.62 115 LYS A CA 1
ATOM 880 C C . LYS A 1 115 ? 20.391 -7.512 5.02 1 95.62 115 LYS A C 1
ATOM 882 O O . LYS A 1 115 ? 20.938 -6.418 4.844 1 95.62 115 LYS A O 1
ATOM 887 N N . ASP A 1 116 ? 20.75 -8.641 4.445 1 93.75 116 ASP A N 1
ATOM 888 C CA . ASP A 1 116 ? 21.891 -8.688 3.537 1 93.75 116 ASP A CA 1
ATOM 889 C C . ASP A 1 116 ? 21.422 -8.672 2.08 1 93.75 116 ASP A C 1
ATOM 891 O O . ASP A 1 116 ? 21.75 -9.578 1.311 1 93.75 116 ASP A O 1
ATOM 895 N N . LEU A 1 117 ? 20.859 -7.543 1.785 1 95.19 117 LEU A N 1
ATOM 896 C CA . LEU A 1 117 ? 20.438 -7.406 0.393 1 95.19 117 LEU A CA 1
ATOM 897 C C . LEU A 1 117 ? 21.641 -7.152 -0.51 1 95.19 117 LEU A C 1
ATOM 899 O O . LEU A 1 117 ? 22.562 -6.418 -0.138 1 95.19 117 LEU A O 1
ATOM 903 N N . PRO A 1 118 ? 21.641 -7.777 -1.636 1 94.12 118 PRO A N 1
ATOM 904 C CA . PRO A 1 118 ? 22.719 -7.473 -2.58 1 94.12 118 PRO A CA 1
ATOM 905 C C . PRO A 1 118 ? 22.75 -6 -2.982 1 94.12 118 PRO A C 1
ATOM 907 O O . PRO A 1 118 ? 21.734 -5.309 -2.885 1 94.12 118 PRO A O 1
ATOM 910 N N . GLN A 1 119 ? 23.875 -5.609 -3.385 1 92.88 119 GLN A N 1
ATOM 911 C CA . GLN A 1 119 ? 24 -4.254 -3.916 1 92.88 119 GLN A CA 1
ATOM 912 C C . GLN A 1 119 ? 23.266 -4.121 -5.25 1 92.88 119 GLN A C 1
ATOM 914 O O . GLN A 1 119 ? 23.359 -5.016 -6.098 1 92.88 119 GLN A O 1
ATOM 919 N N . VAL A 1 120 ? 22.5 -3.107 -5.336 1 95 120 VAL A N 1
ATOM 920 C CA . VAL A 1 120 ? 21.781 -2.824 -6.566 1 95 120 VAL A CA 1
ATOM 921 C C . VAL A 1 120 ? 22.047 -1.388 -7.008 1 95 120 VAL A C 1
ATOM 923 O O . VAL A 1 120 ? 22.484 -0.558 -6.211 1 95 120 VAL A O 1
ATOM 926 N N . LYS A 1 121 ? 21.828 -1.151 -8.281 1 93.94 121 LYS A N 1
ATOM 927 C CA . LYS A 1 121 ? 22.047 0.188 -8.82 1 93.94 121 LYS A CA 1
ATOM 928 C C . LYS A 1 121 ? 21.078 1.19 -8.219 1 93.94 121 LYS A C 1
ATOM 930 O O . LYS A 1 121 ? 21.438 2.336 -7.949 1 93.94 121 LYS A O 1
ATOM 935 N N . ASP A 1 122 ? 19.828 0.786 -8.055 1 94.69 122 ASP A N 1
ATOM 936 C CA . ASP A 1 122 ? 18.781 1.67 -7.543 1 94.69 122 ASP A CA 1
ATOM 937 C C . ASP A 1 122 ? 17.984 0.993 -6.434 1 94.69 122 ASP A C 1
ATOM 939 O O . ASP A 1 122 ? 17.172 0.107 -6.699 1 94.69 122 ASP A O 1
ATOM 943 N N . GLY A 1 123 ? 18.125 1.46 -5.219 1 94.88 123 GLY A N 1
ATOM 944 C CA . GLY A 1 123 ? 17.469 0.887 -4.055 1 94.88 123 GLY A CA 1
ATOM 945 C C . GLY A 1 123 ? 16.031 1.351 -3.885 1 94.88 123 GLY A C 1
ATOM 946 O O . GLY A 1 123 ? 15.352 0.955 -2.934 1 94.88 123 GLY A O 1
ATOM 947 N N . SER A 1 124 ? 15.609 2.189 -4.77 1 94.75 124 SER A N 1
ATOM 948 C CA . SER A 1 124 ? 14.258 2.73 -4.66 1 94.75 124 SER A CA 1
ATOM 949 C C . SER A 1 124 ? 13.289 1.99 -5.578 1 94.75 124 SER A C 1
ATOM 951 O O . SER A 1 124 ? 12.109 2.336 -5.652 1 94.75 124 SER A O 1
ATOM 953 N N . LEU A 1 125 ? 13.734 0.969 -6.281 1 96.38 125 LEU A N 1
ATOM 954 C CA . LEU A 1 125 ? 12.914 0.269 -7.262 1 96.38 125 LEU A CA 1
ATOM 955 C C . LEU A 1 125 ? 12.734 -1.196 -6.879 1 96.38 125 LEU A C 1
ATOM 957 O O . LEU A 1 125 ? 12.961 -2.088 -7.703 1 96.38 125 LEU A O 1
ATOM 961 N N . TRP A 1 126 ? 12.312 -1.392 -5.676 1 97.19 126 TRP A N 1
ATOM 962 C CA . TRP A 1 126 ? 11.984 -2.736 -5.211 1 97.19 126 TRP A CA 1
ATOM 963 C C . TRP A 1 126 ? 10.492 -3.008 -5.352 1 97.19 126 TRP A C 1
ATOM 965 O O . TRP A 1 126 ? 9.672 -2.096 -5.215 1 97.19 126 TRP A O 1
ATOM 975 N N . TYR A 1 127 ? 10.172 -4.297 -5.594 1 98.19 127 TYR A N 1
ATOM 976 C CA . TYR A 1 127 ? 8.805 -4.797 -5.703 1 98.19 127 TYR A CA 1
ATOM 977 C C . TYR A 1 127 ? 8.633 -6.094 -4.922 1 98.19 127 TYR A C 1
ATOM 979 O O . TYR A 1 127 ? 9.5 -6.965 -4.957 1 98.19 127 TYR A O 1
ATOM 987 N N . LEU A 1 128 ? 7.578 -6.184 -4.191 1 98.75 128 LEU A N 1
ATOM 988 C CA . LEU A 1 128 ? 7.203 -7.41 -3.49 1 98.75 128 LEU A CA 1
ATOM 989 C C . LEU A 1 128 ? 6.035 -8.102 -4.184 1 98.75 128 LEU A C 1
ATOM 991 O O . LEU A 1 128 ? 4.973 -7.5 -4.359 1 98.75 128 LEU A O 1
ATOM 995 N N . ARG A 1 129 ? 6.227 -9.281 -4.566 1 98.69 129 ARG A N 1
ATOM 996 C CA . ARG A 1 129 ? 5.207 -10.023 -5.301 1 98.69 129 ARG A CA 1
ATOM 997 C C . ARG A 1 129 ? 4.695 -11.203 -4.484 1 98.69 129 ARG A C 1
ATOM 999 O O . ARG A 1 129 ? 5.48 -12.031 -4.02 1 98.69 129 ARG A O 1
ATOM 1006 N N . VAL A 1 130 ? 3.436 -11.25 -4.277 1 98.81 130 VAL A N 1
ATOM 1007 C CA . VAL A 1 130 ? 2.727 -12.391 -3.697 1 98.81 130 VAL A CA 1
ATOM 1008 C C . VAL A 1 130 ? 1.996 -13.156 -4.793 1 98.81 130 VAL A C 1
ATOM 1010 O O . VAL A 1 130 ? 1.225 -12.578 -5.562 1 98.81 130 VAL A O 1
ATOM 1013 N N . GLY A 1 131 ? 2.279 -14.469 -4.855 1 98.62 131 GLY A N 1
ATOM 1014 C CA . GLY A 1 131 ? 1.682 -15.18 -5.977 1 98.62 131 GLY A CA 1
ATOM 1015 C C . GLY A 1 131 ? 1.338 -16.625 -5.656 1 98.62 131 GLY A C 1
ATOM 1016 O O . GLY A 1 131 ? 1.833 -17.172 -4.676 1 98.62 131 GLY A O 1
ATOM 1017 N N . THR A 1 132 ? 0.448 -17.172 -6.414 1 98.81 132 THR A N 1
ATOM 1018 C CA . THR A 1 132 ? 0.01 -18.562 -6.348 1 98.81 132 THR A CA 1
ATOM 1019 C C . THR A 1 132 ? -0.295 -19.094 -7.742 1 98.81 132 THR A C 1
ATOM 1021 O O . THR A 1 132 ? -0.107 -18.391 -8.734 1 98.81 132 THR A O 1
ATOM 1024 N N . SER A 1 133 ? -0.603 -20.312 -7.832 1 98.69 133 SER A N 1
ATOM 1025 C CA . SER A 1 133 ? -1.109 -20.953 -9.047 1 98.69 133 SER A CA 1
ATOM 1026 C C . SER A 1 133 ? -2.428 -21.672 -8.781 1 98.69 133 SER A C 1
ATOM 1028 O O . SER A 1 133 ? -2.711 -22.062 -7.648 1 98.69 133 SER A O 1
ATOM 1030 N N . LEU A 1 134 ? -3.191 -21.719 -9.797 1 98.69 134 LEU A N 1
ATOM 1031 C CA . LEU A 1 134 ? -4.43 -22.484 -9.75 1 98.69 134 LEU A CA 1
ATOM 1032 C C . LEU A 1 134 ? -4.293 -23.781 -10.539 1 98.69 134 LEU A C 1
ATOM 1034 O O . LEU A 1 134 ? -4.766 -23.859 -11.68 1 98.69 134 LEU A O 1
ATOM 1038 N N . SER A 1 135 ? -3.834 -24.766 -9.93 1 98.19 135 SER A N 1
ATOM 1039 C CA . SER A 1 135 ? -3.451 -26 -10.625 1 98.19 135 SER A CA 1
ATOM 1040 C C . SER A 1 135 ? -4.676 -26.766 -11.086 1 98.19 135 SER A C 1
ATOM 1042 O O . SER A 1 135 ? -4.59 -27.594 -12 1 98.19 135 SER A O 1
ATOM 1044 N N . THR A 1 136 ? -5.777 -26.516 -10.461 1 98.19 136 THR A N 1
ATOM 1045 C CA . THR A 1 136 ? -6.977 -27.266 -10.812 1 98.19 136 THR A CA 1
ATOM 1046 C C . THR A 1 136 ? -7.812 -26.5 -11.836 1 98.19 136 THR A C 1
ATOM 1048 O O . THR A 1 136 ? -8.812 -27.031 -12.336 1 98.19 136 THR A O 1
ATOM 1051 N N . ALA A 1 137 ? -7.48 -25.312 -12.117 1 97.88 137 ALA A N 1
ATOM 1052 C CA . ALA A 1 137 ? -8.195 -24.531 -13.117 1 97.88 137 ALA A CA 1
ATOM 1053 C C . ALA A 1 137 ? -7.723 -24.875 -14.523 1 97.88 137 ALA A C 1
ATOM 1055 O O . ALA A 1 137 ? -6.566 -25.25 -14.727 1 97.88 137 ALA A O 1
ATOM 1056 N N . PRO A 1 138 ? -8.664 -24.594 -15.516 1 96.69 138 PRO A N 1
ATOM 1057 C CA . PRO A 1 138 ? -8.211 -24.734 -16.906 1 96.69 138 PRO A CA 1
ATOM 1058 C C . PRO A 1 138 ? -7 -23.859 -17.219 1 96.69 138 PRO A C 1
ATOM 1060 O O . PRO A 1 138 ? -6.969 -22.688 -16.844 1 96.69 138 PRO A O 1
ATOM 1063 N N . GLN A 1 139 ? -6.059 -24.406 -17.812 1 96.81 139 GLN A N 1
ATOM 1064 C CA . GLN A 1 139 ? -4.836 -23.75 -18.266 1 96.81 139 GLN A CA 1
ATOM 1065 C C . GLN A 1 139 ? -3.926 -23.391 -17.094 1 96.81 139 GLN A C 1
ATOM 1067 O O . GLN A 1 139 ? -2.895 -22.75 -17.281 1 96.81 139 GLN A O 1
ATOM 1072 N N . MET A 1 140 ? -4.289 -23.641 -15.836 1 97.56 140 MET A N 1
ATOM 1073 C CA . MET A 1 140 ? -3.48 -23.531 -14.625 1 97.56 140 MET A CA 1
ATOM 1074 C C . MET A 1 140 ? -2.834 -22.156 -14.516 1 97.56 140 MET A C 1
ATOM 1076 O O . MET A 1 140 ? -1.616 -22.047 -14.359 1 97.56 140 MET A O 1
ATOM 1080 N N . PRO A 1 141 ? -3.67 -21.125 -14.57 1 98.31 141 PRO A N 1
ATOM 1081 C CA . PRO A 1 141 ? -3.102 -19.781 -14.477 1 98.31 141 PRO A CA 1
ATOM 1082 C C . PRO A 1 141 ? -2.436 -19.5 -13.133 1 98.31 141 PRO A C 1
ATOM 1084 O O . PRO A 1 141 ? -2.635 -20.266 -12.18 1 98.31 141 PRO A O 1
ATOM 1087 N N . SER A 1 142 ? -1.6 -18.5 -13.141 1 98.31 142 SER A N 1
ATOM 1088 C CA . SER A 1 142 ? -1.075 -17.953 -11.898 1 98.31 142 SER A CA 1
ATOM 1089 C C . SER A 1 142 ? -1.762 -16.641 -11.539 1 98.31 142 SER A C 1
ATOM 1091 O O . SER A 1 142 ? -2.264 -15.938 -12.422 1 98.31 142 SER A O 1
ATOM 1093 N N . LEU A 1 143 ? -1.892 -16.359 -10.305 1 98.69 143 LEU A N 1
ATOM 1094 C CA . LEU A 1 143 ? -2.389 -15.102 -9.758 1 98.69 143 LEU A CA 1
ATOM 1095 C C . LEU A 1 143 ? -1.31 -14.406 -8.93 1 98.69 143 LEU A C 1
ATOM 1097 O O . LEU A 1 143 ? -0.482 -15.062 -8.297 1 98.69 143 LEU A O 1
ATOM 1101 N N . PHE A 1 144 ? -1.37 -13.102 -8.93 1 98.5 144 PHE A N 1
ATOM 1102 C CA . PHE A 1 144 ? -0.351 -12.422 -8.133 1 98.5 144 PHE A CA 1
ATOM 1103 C C . PHE A 1 144 ? -0.832 -11.047 -7.703 1 98.5 144 PHE A C 1
ATOM 1105 O O . PHE A 1 144 ? -1.896 -10.594 -8.133 1 98.5 144 PHE A O 1
ATOM 1112 N N . ASN A 1 145 ? -0.191 -10.43 -6.797 1 98.56 145 ASN A N 1
ATOM 1113 C CA . ASN A 1 145 ? -0.122 -9.016 -6.445 1 98.56 145 ASN A CA 1
ATOM 1114 C C . ASN A 1 145 ? 1.321 -8.523 -6.379 1 98.56 145 ASN A C 1
ATOM 1116 O O . ASN A 1 145 ? 2.201 -9.234 -5.887 1 98.56 145 ASN A O 1
ATOM 1120 N N . ALA A 1 146 ? 1.485 -7.367 -6.906 1 98.19 146 ALA A N 1
ATOM 1121 C CA . ALA A 1 146 ? 2.807 -6.758 -6.793 1 98.19 146 ALA A CA 1
ATOM 1122 C C . ALA A 1 146 ? 2.725 -5.398 -6.102 1 98.19 146 ALA A C 1
ATOM 1124 O O . ALA A 1 146 ? 2.002 -4.508 -6.555 1 98.19 146 ALA A O 1
ATOM 1125 N N . ALA A 1 147 ? 3.41 -5.273 -5 1 97.94 147 ALA A N 1
ATOM 1126 C CA . ALA A 1 147 ? 3.57 -3.992 -4.32 1 97.94 147 ALA A CA 1
ATOM 1127 C C . ALA A 1 147 ? 4.859 -3.299 -4.75 1 97.94 147 ALA A C 1
ATOM 1129 O O . ALA A 1 147 ? 5.891 -3.951 -4.93 1 97.94 147 ALA A O 1
ATOM 1130 N N . GLY A 1 148 ? 4.84 -1.991 -4.789 1 96.38 148 GLY A N 1
ATOM 1131 C CA . GLY A 1 148 ? 6.008 -1.218 -5.18 1 96.38 148 GLY A CA 1
ATOM 1132 C C . GLY A 1 148 ? 5.707 -0.179 -6.242 1 96.38 148 GLY A C 1
ATOM 1133 O O . GLY A 1 148 ? 4.574 -0.082 -6.723 1 96.38 148 GLY A O 1
ATOM 1134 N N . PRO A 1 149 ? 6.652 0.607 -6.699 1 96.44 149 PRO A N 1
ATOM 1135 C CA . PRO A 1 149 ? 8.008 0.543 -6.141 1 96.44 149 PRO A CA 1
ATOM 1136 C C . PRO A 1 149 ? 8.078 1.054 -4.703 1 96.44 149 PRO A C 1
ATOM 1138 O O . PRO A 1 149 ? 7.195 1.8 -4.266 1 96.44 149 PRO A O 1
ATOM 1141 N N . PHE A 1 150 ? 9.023 0.534 -3.943 1 97.06 150 PHE A N 1
ATOM 1142 C CA . PHE A 1 150 ? 9.344 1.09 -2.635 1 97.06 150 PHE A CA 1
ATOM 1143 C C . PHE A 1 150 ? 10.852 1.08 -2.398 1 97.06 150 PHE A C 1
ATOM 1145 O O . PHE A 1 150 ? 11.586 0.35 -3.068 1 97.06 150 PHE A O 1
ATOM 1152 N N . THR A 1 151 ? 11.32 1.929 -1.556 1 97.06 151 THR A N 1
ATOM 1153 C CA . THR A 1 151 ? 12.742 2.074 -1.246 1 97.06 151 THR A CA 1
ATOM 1154 C C . THR A 1 151 ? 13.141 1.165 -0.088 1 97.06 151 THR A C 1
ATOM 1156 O O . THR A 1 151 ? 12.414 1.055 0.9 1 97.06 151 THR A O 1
ATOM 1159 N N . VAL A 1 152 ? 14.172 0.485 -0.233 1 97.25 152 VAL A N 1
ATOM 1160 C CA . VAL A 1 152 ? 14.766 -0.236 0.89 1 97.25 152 VAL A CA 1
ATOM 1161 C C . VAL A 1 152 ? 16.062 0.448 1.319 1 97.25 152 VAL A C 1
ATOM 1163 O O . VAL A 1 152 ? 16.969 0.637 0.507 1 97.25 152 VAL A O 1
ATOM 1166 N N . ILE A 1 153 ? 16.094 0.783 2.496 1 94.88 153 ILE A N 1
ATOM 1167 C CA . ILE A 1 153 ? 17.312 1.391 3.031 1 94.88 153 ILE A CA 1
ATOM 1168 C C . ILE A 1 153 ? 17.969 0.432 4.016 1 94.88 153 ILE A C 1
ATOM 1170 O O . ILE A 1 153 ? 17.312 -0.408 4.621 1 94.88 153 ILE A O 1
ATOM 1174 N N . ARG A 1 154 ? 19.266 0.597 4.105 1 87.94 154 ARG A N 1
ATOM 1175 C CA . ARG A 1 154 ? 20.016 -0.224 5.051 1 87.94 154 ARG A CA 1
ATOM 1176 C C . ARG A 1 154 ? 19.938 0.344 6.461 1 87.94 154 ARG A C 1
ATOM 1178 O O . ARG A 1 154 ? 19.859 1.561 6.645 1 87.94 154 ARG A O 1
ATOM 1185 N N . ALA A 1 155 ? 19.688 -0.583 7.395 1 69.44 155 ALA A N 1
ATOM 1186 C CA . ALA A 1 155 ? 19.641 -0.169 8.797 1 69.44 155 ALA A CA 1
ATOM 1187 C C . ALA A 1 155 ? 21 0.34 9.273 1 69.44 155 ALA A C 1
ATOM 1189 O O . ALA A 1 155 ? 22.031 -0.096 8.781 1 69.44 155 ALA A O 1
ATOM 1190 N N . MET B 1 1 ? -27.094 -16.828 -35.5 1 20.19 1 MET B N 1
ATOM 1191 C CA . MET B 1 1 ? -27.078 -16.438 -34.094 1 20.19 1 MET B CA 1
ATOM 1192 C C . MET B 1 1 ? -26.797 -14.945 -33.938 1 20.19 1 MET B C 1
ATOM 1194 O O . MET B 1 1 ? -25.844 -14.422 -34.531 1 20.19 1 MET B O 1
ATOM 1198 N N . LYS B 1 2 ? -27.859 -14.109 -33.656 1 23.56 2 LYS B N 1
ATOM 1199 C CA . LYS B 1 2 ? -27.812 -12.656 -33.781 1 23.56 2 LYS B CA 1
ATOM 1200 C C . LYS B 1 2 ? -26.797 -12.07 -32.781 1 23.56 2 LYS B C 1
ATOM 1202 O O . LYS B 1 2 ? -26.844 -12.375 -31.594 1 23.56 2 LYS B O 1
ATOM 1207 N N . PHE B 1 3 ? -25.578 -11.742 -33.188 1 22.45 3 PHE B N 1
ATOM 1208 C CA . PHE B 1 3 ? -24.484 -11.062 -32.5 1 22.45 3 PHE B CA 1
ATOM 1209 C C . PHE B 1 3 ? -24.938 -9.727 -31.922 1 22.45 3 PHE B C 1
ATOM 1211 O O . PHE B 1 3 ? -25.266 -8.812 -32.688 1 22.45 3 PHE B O 1
ATOM 1218 N N . THR B 1 4 ? -25.734 -9.758 -30.953 1 26.42 4 THR B N 1
ATOM 1219 C CA . THR B 1 4 ? -26.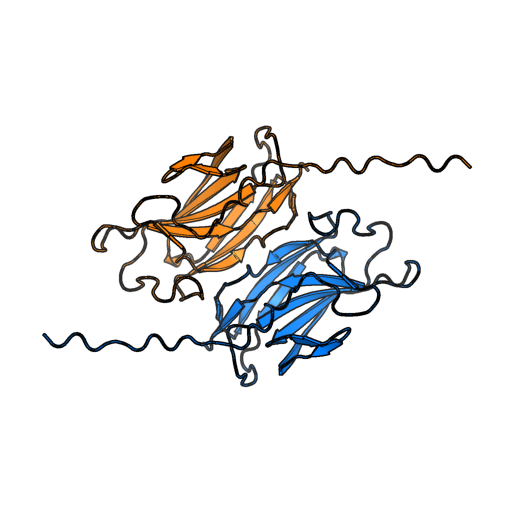125 -8.477 -30.359 1 26.42 4 THR B CA 1
ATOM 1220 C C . THR B 1 4 ? -24.891 -7.668 -29.969 1 26.42 4 THR B C 1
ATOM 1222 O O . THR B 1 4 ? -24 -8.172 -29.281 1 26.42 4 THR B O 1
ATOM 1225 N N . ALA B 1 5 ? -24.625 -6.605 -30.641 1 24.62 5 ALA B N 1
ATOM 1226 C CA . ALA B 1 5 ? -23.641 -5.543 -30.469 1 24.62 5 ALA B CA 1
ATOM 1227 C C . ALA B 1 5 ? -23.688 -4.973 -29.062 1 24.62 5 ALA B C 1
ATOM 1229 O O . ALA B 1 5 ? -24.703 -4.414 -28.641 1 24.62 5 ALA B O 1
ATOM 1230 N N . ALA B 1 6 ? -23.281 -5.73 -28.094 1 29.44 6 ALA B N 1
ATOM 1231 C CA . ALA B 1 6 ? -23.234 -5.148 -26.75 1 29.44 6 ALA B CA 1
ATOM 1232 C C . ALA B 1 6 ? -22.625 -3.754 -26.766 1 29.44 6 ALA B C 1
ATOM 1234 O O . ALA B 1 6 ? -21.578 -3.543 -27.375 1 29.44 6 ALA B O 1
ATOM 1235 N N . ILE B 1 7 ? -23.391 -2.73 -26.781 1 25.72 7 ILE B N 1
ATOM 1236 C CA . ILE B 1 7 ? -23.047 -1.322 -26.641 1 25.72 7 ILE B CA 1
ATOM 1237 C C . ILE B 1 7 ? -22.109 -1.14 -25.438 1 25.72 7 ILE B C 1
ATOM 1239 O O . ILE B 1 7 ? -22.484 -1.461 -24.312 1 25.72 7 ILE B O 1
ATOM 1243 N N . VAL B 1 8 ? -20.875 -1.291 -25.562 1 25.14 8 VAL B N 1
ATOM 1244 C CA . VAL B 1 8 ? -19.875 -0.825 -24.609 1 25.14 8 VAL B CA 1
ATOM 1245 C C . VAL B 1 8 ? -20.141 0.634 -24.25 1 25.14 8 VAL B C 1
ATOM 1247 O O . VAL B 1 8 ? -20.031 1.521 -25.094 1 25.14 8 VAL B O 1
ATOM 1250 N N . ALA B 1 9 ? -21.203 0.863 -23.422 1 28.89 9 ALA B N 1
ATOM 1251 C CA . ALA B 1 9 ? -21.297 2.213 -22.875 1 28.89 9 ALA B CA 1
ATOM 1252 C C . ALA B 1 9 ? -19.922 2.742 -22.469 1 28.89 9 ALA B C 1
ATOM 1254 O O . ALA B 1 9 ? -19.203 2.094 -21.703 1 28.89 9 ALA B O 1
ATOM 1255 N N . SER B 1 10 ? -19.391 3.389 -23.344 1 27.62 10 SER B N 1
ATOM 1256 C CA . SER B 1 10 ? -18.266 4.262 -23.031 1 27.62 10 SER B CA 1
ATOM 1257 C C . SER B 1 10 ? -18.547 5.098 -21.781 1 27.62 10 SER B C 1
ATOM 1259 O O . SER B 1 10 ? -19.438 5.949 -21.797 1 27.62 10 SER B O 1
ATOM 1261 N N . LEU B 1 11 ? -18.703 4.516 -20.594 1 29.59 11 LEU B N 1
ATOM 1262 C CA . LEU B 1 11 ? -18.672 5.484 -19.5 1 29.59 11 LEU B CA 1
ATOM 1263 C C . LEU B 1 11 ? -17.734 6.637 -19.812 1 29.59 11 LEU B C 1
ATOM 1265 O O . LEU B 1 11 ? -16.516 6.449 -19.891 1 29.59 11 LEU B O 1
ATOM 1269 N N . VAL B 1 12 ? -18 7.441 -20.781 1 31.55 12 VAL B N 1
ATOM 1270 C CA . VAL B 1 12 ? -17.5 8.805 -20.859 1 31.55 12 VAL B CA 1
ATOM 1271 C C . VAL B 1 12 ? -17.438 9.422 -19.453 1 31.55 12 VAL B C 1
ATOM 1273 O O . VAL B 1 12 ? -18.438 9.961 -18.969 1 31.55 12 VAL B O 1
ATOM 1276 N N . GLY B 1 13 ? -17.219 8.703 -18.406 1 33.09 13 GLY B N 1
ATOM 1277 C CA . GLY B 1 13 ? -17.078 9.414 -17.156 1 33.09 13 GLY B CA 1
ATOM 1278 C C . GLY B 1 13 ? -16.344 10.734 -17.281 1 33.09 13 GLY B C 1
ATOM 1279 O O . GLY B 1 13 ? -15.539 10.906 -18.203 1 33.09 13 GLY B O 1
ATOM 1280 N N . THR B 1 14 ? -16.922 11.898 -17.156 1 34.03 14 THR B N 1
ATOM 1281 C CA . THR B 1 14 ? -16.203 13.133 -16.891 1 34.03 14 THR B CA 1
ATOM 1282 C C . THR B 1 14 ? -14.797 12.836 -16.375 1 34.03 14 THR B C 1
ATOM 1284 O O . THR B 1 14 ? -14.617 11.977 -15.5 1 34.03 14 THR B O 1
ATOM 1287 N N . SER B 1 15 ? -13.914 12.875 -17.141 1 35.28 15 SER B N 1
ATOM 1288 C CA . SER B 1 15 ? -12.492 12.688 -16.859 1 35.28 15 SER B CA 1
ATOM 1289 C C . SER B 1 15 ? -12.117 13.305 -15.508 1 35.28 15 SER B C 1
ATOM 1291 O O . SER B 1 15 ? -11.734 14.477 -15.445 1 35.28 15 SER B O 1
ATOM 1293 N N . THR B 1 16 ? -13.102 13.547 -14.562 1 43.44 16 THR B N 1
ATOM 1294 C CA . THR B 1 16 ? -12.586 14.055 -13.297 1 43.44 16 THR B CA 1
ATOM 1295 C C . THR B 1 16 ? -11.18 13.516 -13.039 1 43.44 16 THR B C 1
ATOM 1297 O O . THR B 1 16 ? -10.93 12.32 -13.195 1 43.44 16 THR B O 1
ATOM 1300 N N . ALA B 1 17 ? -10.258 14.289 -13.445 1 52.91 17 ALA B N 1
ATOM 1301 C CA . ALA B 1 17 ? -8.859 13.977 -13.156 1 52.91 17 ALA B CA 1
ATOM 1302 C C . ALA B 1 17 ? -8.734 13.172 -11.867 1 52.91 17 ALA B C 1
ATOM 1304 O O . ALA B 1 17 ? -9.438 13.438 -10.891 1 52.91 17 ALA B O 1
ATOM 1305 N N . LEU B 1 18 ? -8.375 11.844 -11.914 1 74.19 18 LEU B N 1
ATOM 1306 C CA . LEU B 1 18 ? -8.141 11.008 -10.742 1 74.19 18 LEU B CA 1
ATOM 1307 C C . LEU B 1 18 ? -7.477 11.812 -9.625 1 74.19 18 LEU B C 1
ATOM 1309 O O . LEU B 1 18 ? -6.59 12.625 -9.883 1 74.19 18 LEU B O 1
ATOM 1313 N N . PHE B 1 19 ? -8.164 12.047 -8.523 1 89.62 19 PHE B N 1
ATOM 1314 C CA . PHE B 1 19 ? -7.672 12.719 -7.324 1 89.62 19 PHE B CA 1
ATOM 1315 C C . PHE B 1 19 ? -6.234 12.32 -7.027 1 89.62 19 PHE B C 1
ATOM 1317 O O . PHE B 1 19 ? -5.938 11.133 -6.863 1 89.62 19 PHE B O 1
ATOM 1324 N N . ASP B 1 20 ? -5.371 13.32 -7.168 1 93.75 20 ASP B N 1
ATOM 1325 C CA . ASP B 1 20 ? -4 13.047 -6.746 1 93.75 20 ASP B CA 1
ATOM 1326 C C . ASP B 1 20 ? -3.859 13.172 -5.23 1 93.75 20 ASP B C 1
ATOM 1328 O O . ASP B 1 20 ? -3.713 14.273 -4.703 1 93.75 20 ASP B O 1
ATOM 1332 N N . LYS B 1 21 ? -3.721 12.055 -4.59 1 95.44 21 LYS B N 1
ATOM 1333 C CA . LYS B 1 21 ? -3.74 11.984 -3.133 1 95.44 21 LYS B CA 1
ATOM 1334 C C . LYS B 1 21 ? -2.455 12.555 -2.537 1 95.44 21 LYS B C 1
ATOM 1336 O O . LYS B 1 21 ? -2.385 12.82 -1.334 1 95.44 21 LYS B O 1
ATOM 1341 N N . ASN B 1 22 ? -1.48 12.734 -3.338 1 94.62 22 ASN B N 1
ATOM 1342 C CA . ASN B 1 22 ? -0.169 13.086 -2.807 1 94.62 22 ASN B CA 1
ATOM 1343 C C . ASN B 1 22 ? 0.041 14.594 -2.793 1 94.62 22 ASN B C 1
ATOM 1345 O O . ASN B 1 22 ? 1.006 15.086 -2.205 1 94.62 22 ASN B O 1
ATOM 1349 N N . LEU B 1 23 ? -0.791 15.281 -3.471 1 94.75 23 LEU B N 1
ATOM 1350 C CA . LEU B 1 23 ? -0.75 16.734 -3.396 1 94.75 23 LEU B CA 1
ATOM 1351 C C . LEU B 1 23 ? -1.281 17.234 -2.053 1 94.75 23 LEU B C 1
ATOM 1353 O O . LEU B 1 23 ? -2.068 16.531 -1.402 1 94.75 23 LEU B O 1
ATOM 1357 N N . PRO B 1 24 ? -0.84 18.406 -1.694 1 95 24 PRO B N 1
ATOM 1358 C CA . PRO B 1 24 ? -1.337 18.938 -0.422 1 95 24 PRO B CA 1
ATOM 1359 C C . PRO B 1 24 ? -2.861 18.984 -0.358 1 95 24 PRO B C 1
ATOM 1361 O O . PRO B 1 24 ? -3.516 19.312 -1.35 1 95 24 PRO B O 1
ATOM 1364 N N . TRP B 1 25 ? -3.438 18.594 0.827 1 94.94 25 TRP B N 1
ATOM 1365 C CA . TRP B 1 25 ? -4.883 18.641 1.025 1 94.94 25 TRP B CA 1
ATOM 1366 C C . TRP B 1 25 ? -5.297 19.969 1.649 1 94.94 25 TRP B C 1
ATOM 1368 O O . TRP B 1 25 ? -6.488 20.281 1.738 1 94.94 25 TRP B O 1
ATOM 1378 N N . GLY B 1 26 ? -4.352 20.828 2.068 1 92.19 26 GLY B N 1
ATOM 1379 C CA . GLY B 1 26 ? -4.492 22.156 2.637 1 92.19 26 GLY B CA 1
ATOM 1380 C C . GLY B 1 26 ? -3.201 22.953 2.607 1 92.19 26 GLY B C 1
ATOM 1381 O O . GLY B 1 26 ? -2.201 22.516 2.041 1 92.19 26 GLY B O 1
ATOM 1382 N N . LYS B 1 27 ? -3.25 24.094 3.221 1 91.62 27 LYS B N 1
ATOM 1383 C CA . LYS B 1 27 ? -2.066 24.938 3.271 1 91.62 27 LYS B CA 1
ATOM 1384 C C . LYS B 1 27 ? -0.959 24.297 4.098 1 91.62 27 LYS B C 1
ATOM 1386 O O . LYS B 1 27 ? -1.218 23.75 5.176 1 91.62 27 LYS B O 1
ATOM 1391 N N . ARG B 1 28 ? 0.269 24.312 3.604 1 95.38 28 ARG B N 1
ATOM 1392 C CA . ARG B 1 28 ? 1.455 23.812 4.285 1 95.38 28 ARG B CA 1
ATOM 1393 C C . ARG B 1 28 ? 1.262 22.359 4.719 1 95.38 28 ARG B C 1
ATOM 1395 O O . ARG B 1 28 ? 1.575 22 5.852 1 95.38 28 ARG B O 1
ATOM 1402 N N . ASP B 1 29 ? 0.602 21.594 3.904 1 96.44 29 ASP B N 1
ATOM 1403 C CA . ASP B 1 29 ? 0.32 20.188 4.09 1 96.44 29 ASP B CA 1
ATOM 1404 C C . ASP B 1 29 ? 1.178 19.328 3.164 1 96.44 29 ASP B C 1
ATOM 1406 O O . ASP B 1 29 ? 1.024 19.375 1.941 1 96.44 29 ASP B O 1
ATOM 1410 N N . TYR B 1 30 ? 2.125 18.484 3.754 1 97.12 30 TYR B N 1
ATOM 1411 C CA . TYR B 1 30 ? 3.113 17.781 2.936 1 97.12 30 TYR B CA 1
ATOM 1412 C C . TYR B 1 30 ? 2.988 16.281 3.1 1 97.12 30 TYR B C 1
ATOM 1414 O O . TYR B 1 30 ? 2.811 15.781 4.215 1 97.12 30 TYR B O 1
ATOM 1422 N N . ALA B 1 31 ? 3.084 15.586 2.027 1 97.69 31 ALA B N 1
ATOM 1423 C CA . ALA B 1 31 ? 3.029 14.125 2.037 1 97.69 31 ALA B CA 1
ATOM 1424 C C . ALA B 1 31 ? 4.355 13.531 2.508 1 97.69 31 ALA B C 1
ATOM 1426 O O . ALA B 1 31 ? 5.098 12.953 1.712 1 97.69 31 ALA B O 1
ATOM 1427 N N . CYS B 1 32 ? 4.625 13.617 3.877 1 98.31 32 CYS B N 1
ATOM 1428 C CA . CYS B 1 32 ? 5.961 13.289 4.355 1 98.31 32 CYS B CA 1
ATOM 1429 C C . CYS B 1 32 ? 5.902 12.227 5.445 1 98.31 32 CYS B C 1
ATOM 1431 O O . CYS B 1 32 ? 6.914 11.93 6.09 1 98.31 32 CYS B O 1
ATOM 1433 N N . VAL B 1 33 ? 4.703 11.695 5.676 1 98.69 33 VAL B N 1
ATOM 1434 C CA . VAL B 1 33 ? 4.621 10.523 6.547 1 98.69 33 VAL B CA 1
ATOM 1435 C C . VAL B 1 33 ? 4.879 9.258 5.734 1 98.69 33 VAL B C 1
ATOM 1437 O O . VAL B 1 33 ? 4.203 9.008 4.734 1 98.69 33 VAL B O 1
ATOM 1440 N N . ASN B 1 34 ? 5.836 8.523 6.156 1 98.62 34 ASN B N 1
ATOM 1441 C CA . ASN B 1 34 ? 6.113 7.238 5.523 1 98.62 34 ASN B CA 1
ATOM 1442 C C . ASN B 1 34 ? 5.281 6.117 6.148 1 98.62 34 ASN B C 1
ATOM 1444 O O . ASN B 1 34 ? 5.57 5.672 7.262 1 98.62 34 ASN B O 1
ATOM 1448 N N . VAL B 1 35 ? 4.285 5.695 5.465 1 98.69 35 VAL B N 1
ATOM 1449 C CA . VAL B 1 35 ? 3.58 4.473 5.844 1 98.69 35 VAL B CA 1
ATOM 1450 C C . VAL B 1 35 ? 4.195 3.275 5.125 1 98.69 35 VAL B C 1
ATOM 1452 O O . VAL B 1 35 ? 4.035 3.123 3.912 1 98.69 35 VAL B O 1
ATOM 1455 N N . TYR B 1 36 ? 4.852 2.424 5.926 1 98.31 36 TYR B N 1
ATOM 1456 C CA . TYR B 1 36 ? 5.562 1.327 5.277 1 98.31 36 TYR B CA 1
ATOM 1457 C C . TYR B 1 36 ? 4.793 0.02 5.414 1 98.31 36 TYR B C 1
ATOM 1459 O O . TYR B 1 36 ? 5.164 -0.992 4.812 1 98.31 36 TYR B O 1
ATOM 1467 N N . GLN B 1 37 ? 3.803 0.055 6.164 1 98.69 37 GLN B N 1
ATOM 1468 C CA . GLN B 1 37 ? 2.803 -1.006 6.25 1 98.69 37 GLN B CA 1
ATOM 1469 C C . GLN B 1 37 ? 1.397 -0.428 6.383 1 98.69 37 GLN B C 1
ATOM 1471 O O . GLN B 1 37 ? 1.141 0.4 7.258 1 98.69 37 GLN B O 1
ATOM 1476 N N . GLY B 1 38 ? 0.532 -0.873 5.535 1 98.56 38 GLY B N 1
ATOM 1477 C CA . GLY B 1 38 ? -0.837 -0.382 5.555 1 98.56 38 GLY B CA 1
ATOM 1478 C C . GLY B 1 38 ? -1.688 -0.938 4.426 1 98.56 38 GLY B C 1
ATOM 1479 O O . GLY B 1 38 ? -1.523 -2.094 4.031 1 98.56 38 GLY B O 1
ATOM 1480 N N . ILE B 1 39 ? -2.648 -0.138 4.016 1 98.19 39 ILE B N 1
ATOM 1481 C CA . ILE B 1 39 ? -3.559 -0.559 2.957 1 98.19 39 ILE B CA 1
ATOM 1482 C C . ILE B 1 39 ? -2.99 -0.154 1.599 1 98.19 39 ILE B C 1
ATOM 1484 O O . ILE B 1 39 ? -2.84 1.036 1.312 1 98.19 39 ILE B O 1
ATOM 1488 N N . PRO B 1 40 ? -2.664 -1.098 0.763 1 97.19 40 PRO B N 1
ATOM 1489 C CA . PRO B 1 40 ? -2.188 -0.75 -0.578 1 97.19 40 PRO B CA 1
ATOM 1490 C C . PRO B 1 40 ? -3.279 -0.131 -1.448 1 97.19 40 PRO B C 1
ATOM 1492 O O . PRO B 1 40 ? -4.465 -0.406 -1.247 1 97.19 40 PRO B O 1
ATOM 1495 N N . ASP B 1 41 ? -2.85 0.653 -2.395 1 95.38 41 ASP B N 1
ATOM 1496 C CA . ASP B 1 41 ? -3.779 1.205 -3.373 1 95.38 41 ASP B CA 1
ATOM 1497 C C . ASP B 1 41 ? -4.457 0.094 -4.172 1 95.38 41 ASP B C 1
ATOM 1499 O O . ASP B 1 41 ? -3.863 -0.958 -4.414 1 95.38 41 ASP B O 1
ATOM 1503 N N . ASN B 1 42 ? -5.754 0.328 -4.48 1 93.75 42 ASN B N 1
ATOM 1504 C CA . ASN B 1 42 ? -6.562 -0.506 -5.359 1 93.75 42 ASN B CA 1
ATOM 1505 C C . ASN B 1 42 ? -6.891 -1.85 -4.715 1 93.75 42 ASN B C 1
ATOM 1507 O O . ASN B 1 42 ? -7.23 -2.811 -5.41 1 93.75 42 ASN B O 1
ATOM 1511 N N . SER B 1 43 ? -6.707 -1.929 -3.443 1 97 43 SER B N 1
ATOM 1512 C CA . SER B 1 43 ? -7.105 -3.133 -2.721 1 97 43 SER B CA 1
ATOM 1513 C C . SER B 1 43 ? -8.586 -3.092 -2.354 1 97 43 SER B C 1
ATOM 1515 O O . SER B 1 43 ? -9.258 -2.086 -2.586 1 97 43 SER B O 1
ATOM 1517 N N . THR B 1 44 ? -9.047 -4.191 -1.873 1 97.69 44 THR B N 1
ATOM 1518 C CA . THR B 1 44 ? -10.391 -4.305 -1.312 1 97.69 44 THR B CA 1
ATOM 1519 C C . THR B 1 44 ? -10.328 -4.707 0.16 1 97.69 44 THR B C 1
ATOM 1521 O O . THR B 1 44 ? -9.656 -5.676 0.516 1 97.69 44 THR B O 1
ATOM 1524 N N . VAL B 1 45 ? -10.977 -3.949 0.959 1 98 45 VAL B N 1
ATOM 1525 C CA . VAL B 1 45 ? -11.07 -4.23 2.387 1 98 45 VAL B CA 1
ATOM 1526 C C . VAL B 1 45 ? -12.531 -4.402 2.789 1 98 45 VAL B C 1
ATOM 1528 O O . VAL B 1 45 ? -13.43 -3.863 2.135 1 98 45 VAL B O 1
ATOM 1531 N N . SER B 1 46 ? -12.766 -5.129 3.83 1 96.81 46 SER B N 1
ATOM 1532 C CA . SER B 1 46 ? -14.125 -5.312 4.324 1 96.81 46 SER B CA 1
ATOM 1533 C C . SER B 1 46 ? -14.43 -4.355 5.473 1 96.81 46 SER B C 1
ATOM 1535 O O . SER B 1 46 ? -13.578 -4.105 6.328 1 96.81 46 SER B O 1
ATOM 1537 N N . ALA B 1 47 ? -15.688 -3.871 5.477 1 96.88 47 ALA B N 1
ATOM 1538 C CA . ALA B 1 47 ? -16.125 -3.152 6.668 1 96.88 47 ALA B CA 1
ATOM 1539 C C . ALA B 1 47 ? -15.961 -4.012 7.918 1 96.88 47 ALA B C 1
ATOM 1541 O O . ALA B 1 47 ? -16.25 -5.211 7.898 1 96.88 47 ALA B O 1
ATOM 1542 N N . GLY B 1 48 ? -15.469 -3.391 8.945 1 97 48 GLY B N 1
ATOM 1543 C CA . GLY B 1 48 ? -15.227 -4.117 10.18 1 97 48 GLY B CA 1
ATOM 1544 C C . GLY B 1 48 ? -13.836 -4.723 10.258 1 97 48 GLY B C 1
ATOM 1545 O O . GLY B 1 48 ? -13.414 -5.18 11.32 1 97 48 GLY B O 1
ATOM 1546 N N . GLN B 1 49 ? -13.164 -4.738 9.211 1 96.56 49 GLN B N 1
ATOM 1547 C CA . GLN B 1 49 ? -11.836 -5.336 9.156 1 96.56 49 GLN B CA 1
ATOM 1548 C C . GLN B 1 49 ? -10.805 -4.438 9.836 1 96.56 49 GLN B C 1
ATOM 1550 O O . GLN B 1 49 ? -10.844 -3.215 9.688 1 96.56 49 GLN B O 1
ATOM 1555 N N . THR B 1 50 ? -9.883 -5.066 10.547 1 97.62 50 THR B N 1
ATOM 1556 C CA . THR B 1 50 ? -8.797 -4.344 11.195 1 97.62 50 THR B CA 1
ATOM 1557 C C . THR B 1 50 ? -7.496 -4.5 10.406 1 97.62 50 THR B C 1
ATOM 1559 O O . THR B 1 50 ? -7.16 -5.605 9.969 1 97.62 50 THR B O 1
ATOM 1562 N N . VAL B 1 51 ? -6.766 -3.408 10.203 1 97.69 51 VAL B N 1
ATOM 1563 C CA . VAL B 1 51 ? -5.484 -3.377 9.508 1 97.69 51 VAL B CA 1
ATOM 1564 C C . VAL B 1 51 ? -4.445 -2.66 10.367 1 97.69 51 VAL B C 1
ATOM 1566 O O . VAL B 1 51 ? -4.758 -1.663 11.023 1 97.69 51 VAL B O 1
ATOM 1569 N N . ARG B 1 52 ? -3.236 -3.145 10.375 1 98.25 52 ARG B N 1
ATOM 1570 C CA . ARG B 1 52 ? -2.123 -2.479 11.039 1 98.25 52 ARG B CA 1
ATOM 1571 C C . ARG B 1 52 ? -1.477 -1.444 10.125 1 98.25 52 ARG B C 1
ATOM 1573 O O . ARG B 1 52 ? -1.099 -1.759 8.992 1 98.25 52 ARG B O 1
ATOM 1580 N N . VAL B 1 53 ? -1.407 -0.297 10.578 1 98.69 53 VAL B N 1
ATOM 1581 C CA . VAL B 1 53 ? -0.702 0.772 9.875 1 98.69 53 VAL B CA 1
ATOM 1582 C C . VAL B 1 53 ? 0.576 1.13 10.633 1 98.69 53 VAL B C 1
ATOM 1584 O O . VAL B 1 53 ? 0.523 1.554 11.789 1 98.69 53 VAL B O 1
ATOM 1587 N N . ASN B 1 54 ? 1.707 0.939 10.039 1 98.81 54 ASN B N 1
ATOM 1588 C CA . ASN B 1 54 ? 2.992 1.357 10.594 1 98.81 54 ASN B CA 1
ATOM 1589 C C . ASN B 1 54 ? 3.586 2.523 9.805 1 98.81 54 ASN B C 1
ATOM 1591 O O . ASN B 1 54 ? 3.504 2.553 8.578 1 98.81 54 ASN B O 1
ATOM 1595 N N . PHE B 1 55 ? 4.129 3.418 10.555 1 98.69 55 PHE B N 1
ATOM 1596 C CA . PHE B 1 55 ? 4.594 4.637 9.898 1 98.69 55 PHE B CA 1
ATOM 1597 C C . PHE B 1 55 ? 5.816 5.203 10.617 1 98.69 55 PHE B C 1
ATOM 1599 O O . PHE B 1 55 ? 6.086 4.852 11.766 1 98.69 55 PHE B O 1
ATOM 1606 N N . ASP B 1 56 ? 6.562 6.004 9.938 1 98.12 56 ASP B N 1
ATOM 1607 C CA . ASP B 1 56 ? 7.676 6.781 10.477 1 98.12 56 ASP B CA 1
ATOM 1608 C C . ASP B 1 56 ? 7.949 8.016 9.617 1 98.12 56 ASP B C 1
ATOM 1610 O O . ASP B 1 56 ? 7.117 8.406 8.797 1 98.12 56 ASP B O 1
ATOM 1614 N N . ARG B 1 57 ? 9.008 8.688 9.898 1 97.75 57 ARG B N 1
ATOM 1615 C CA . ARG B 1 57 ? 9.344 9.914 9.188 1 97.75 57 ARG B CA 1
ATOM 1616 C C . ARG B 1 57 ? 10.594 9.727 8.328 1 97.75 57 ARG B C 1
ATOM 1618 O O . ARG B 1 57 ? 11.406 10.641 8.195 1 97.75 57 ARG B O 1
ATOM 1625 N N . LYS B 1 58 ? 10.766 8.531 7.879 1 96.56 58 LYS B N 1
ATOM 1626 C CA . LYS B 1 58 ? 11.852 8.32 6.93 1 96.56 58 LYS B CA 1
ATOM 1627 C C . LYS B 1 58 ? 11.555 9 5.594 1 96.56 58 LYS B C 1
ATOM 1629 O O . LYS B 1 58 ? 10.398 9.062 5.172 1 96.56 58 LYS B O 1
ATOM 1634 N N . PRO B 1 59 ? 12.617 9.453 4.902 1 94.75 59 PRO B N 1
ATOM 1635 C CA . PRO B 1 59 ? 12.391 10.062 3.588 1 94.75 59 PRO B CA 1
ATOM 1636 C C . PRO B 1 59 ? 11.773 9.086 2.588 1 94.75 59 PRO B C 1
ATOM 1638 O O . PRO B 1 59 ? 12.062 7.891 2.623 1 94.75 59 PRO B O 1
ATOM 1641 N N . THR B 1 60 ? 10.922 9.602 1.833 1 92.81 60 THR B N 1
ATOM 1642 C CA . THR B 1 60 ? 10.328 8.867 0.726 1 92.81 60 THR B CA 1
ATOM 1643 C C . THR B 1 60 ? 10.656 9.523 -0.608 1 92.81 60 THR B C 1
ATOM 1645 O O . THR B 1 60 ? 11.25 10.609 -0.641 1 92.81 60 THR B O 1
ATOM 1648 N N . GLY B 1 61 ? 10.352 8.859 -1.659 1 82.88 61 GLY B N 1
ATOM 1649 C CA . GLY B 1 61 ? 10.531 9.469 -2.967 1 82.88 61 GLY B CA 1
ATOM 1650 C C . GLY B 1 61 ? 9.758 10.766 -3.129 1 82.88 61 GLY B C 1
ATOM 1651 O O . GLY B 1 61 ? 10.188 11.664 -3.857 1 82.88 61 GLY B O 1
ATOM 1652 N N . ARG B 1 62 ? 8.734 10.891 -2.395 1 87.75 62 ARG B N 1
ATOM 1653 C CA . ARG B 1 62 ? 7.867 12.055 -2.514 1 87.75 62 ARG B CA 1
ATOM 1654 C C . ARG B 1 62 ? 8.297 13.156 -1.549 1 87.75 62 ARG B C 1
ATOM 1656 O O . ARG B 1 62 ? 7.945 14.32 -1.734 1 87.75 62 ARG B O 1
ATOM 1663 N N . CYS B 1 63 ? 8.977 12.742 -0.56 1 95.44 63 CYS B N 1
ATOM 1664 C CA . CYS B 1 63 ? 9.398 13.664 0.482 1 95.44 63 CYS B CA 1
ATOM 1665 C C . CYS B 1 63 ? 10.828 13.367 0.932 1 95.44 63 CYS B C 1
ATOM 1667 O O . CYS B 1 63 ? 11.031 12.641 1.904 1 95.44 63 CYS B O 1
ATOM 1669 N N . PRO B 1 64 ? 11.734 14.062 0.31 1 92.31 64 PRO B N 1
ATOM 1670 C CA . PRO B 1 64 ? 13.125 13.781 0.665 1 92.31 64 PRO B CA 1
ATOM 1671 C C . PRO B 1 64 ? 13.516 14.359 2.021 1 92.31 64 PRO B C 1
ATOM 1673 O O . PRO B 1 64 ? 14.477 13.891 2.643 1 92.31 64 PRO B O 1
ATOM 1676 N N . ASP B 1 65 ? 12.789 15.359 2.443 1 94.06 65 ASP B N 1
ATOM 1677 C CA . ASP B 1 65 ? 13.055 15.969 3.742 1 94.06 65 ASP B CA 1
ATOM 1678 C C . ASP B 1 65 ? 11.789 16.016 4.598 1 94.06 65 ASP B C 1
ATOM 1680 O O . ASP B 1 65 ? 11.031 16.984 4.547 1 94.06 65 ASP B O 1
ATOM 1684 N N . PRO B 1 66 ? 11.641 15.102 5.48 1 95.75 66 PRO B N 1
ATOM 1685 C CA . PRO B 1 66 ? 10.414 15.008 6.27 1 95.75 66 PRO B CA 1
ATOM 1686 C C . PRO B 1 66 ? 10.469 15.859 7.539 1 95.75 66 PRO B C 1
ATOM 1688 O O . PRO B 1 66 ? 9.633 15.695 8.43 1 95.75 66 PRO B O 1
ATOM 1691 N N . LEU B 1 67 ? 11.461 16.734 7.668 1 97.06 67 LEU B N 1
ATOM 1692 C CA . LEU B 1 67 ? 11.539 17.688 8.773 1 97.06 67 LEU B CA 1
ATOM 1693 C C . LEU B 1 67 ? 11.625 16.953 10.109 1 97.06 67 LEU B C 1
ATOM 1695 O O . LEU B 1 67 ? 10.898 17.281 11.047 1 97.06 67 LEU B O 1
ATOM 1699 N N . THR B 1 68 ? 12.453 15.969 10.203 1 96.69 68 THR B N 1
ATOM 1700 C CA . THR B 1 68 ? 12.531 15.07 11.352 1 96.69 68 THR B CA 1
ATOM 1701 C C . THR B 1 68 ? 13.109 15.797 12.57 1 96.69 68 THR B C 1
ATOM 1703 O O . THR B 1 68 ? 13.023 15.297 13.688 1 96.69 68 THR B O 1
ATOM 1706 N N . GLN B 1 69 ? 13.672 16.984 12.359 1 97 69 GLN B N 1
ATOM 1707 C CA . GLN B 1 69 ? 14.211 17.734 13.492 1 97 69 GLN B CA 1
ATOM 1708 C C . GLN B 1 69 ? 13.086 18.297 14.359 1 97 69 GLN B C 1
ATOM 1710 O O . GLN B 1 69 ? 13.328 18.719 15.492 1 97 69 GLN B O 1
ATOM 1715 N N . TYR B 1 70 ? 11.875 18.359 13.852 1 98.19 70 TYR B N 1
ATOM 1716 C CA . TYR B 1 70 ? 10.711 18.797 14.602 1 98.19 70 TYR B CA 1
ATOM 1717 C C . TYR B 1 70 ? 9.812 17.609 14.961 1 98.19 70 TYR B C 1
ATOM 1719 O O . TYR B 1 70 ? 9.32 16.906 14.07 1 98.19 70 TYR B O 1
ATOM 1727 N N . PRO B 1 71 ? 9.547 17.328 16.188 1 97.94 71 PRO B N 1
ATOM 1728 C CA . PRO B 1 71 ? 8.648 16.234 16.562 1 97.94 71 PRO B CA 1
ATOM 1729 C C . PRO B 1 71 ? 7.211 16.469 16.109 1 97.94 71 PRO B C 1
ATOM 1731 O O . PRO B 1 71 ? 6.723 17.609 16.156 1 97.94 71 PRO B O 1
ATOM 1734 N N . GLY B 1 72 ? 6.613 15.445 15.68 1 98.44 72 GLY B N 1
ATOM 1735 C CA . GLY B 1 72 ? 5.203 15.523 15.328 1 98.44 72 GLY B CA 1
ATOM 1736 C C . GLY B 1 72 ? 4.285 15.523 16.531 1 98.44 72 GLY B C 1
ATOM 1737 O O . GLY B 1 72 ? 4.547 14.836 17.516 1 98.44 72 GLY B O 1
ATOM 1738 N N . ASP B 1 73 ? 3.254 16.234 16.453 1 98.75 73 ASP B N 1
ATOM 1739 C CA . ASP B 1 73 ? 2.166 16.094 17.406 1 98.75 73 ASP B CA 1
ATOM 1740 C C . ASP B 1 73 ? 1.488 14.734 17.281 1 98.75 73 ASP B C 1
ATOM 1742 O O . ASP B 1 73 ? 1.919 13.898 16.484 1 98.75 73 ASP B O 1
ATOM 1746 N N . ASP B 1 74 ? 0.465 14.492 18.094 1 98.88 74 ASP B N 1
ATOM 1747 C CA . ASP B 1 74 ? -0.27 13.234 17.984 1 98.88 74 ASP B CA 1
ATOM 1748 C C . ASP B 1 74 ? -0.885 13.07 16.594 1 98.88 74 ASP B C 1
ATOM 1750 O O . ASP B 1 74 ? -1.435 14.016 16.031 1 98.88 74 ASP B O 1
ATOM 1754 N N . TYR B 1 75 ? -0.714 11.906 16.125 1 98.88 75 TYR B N 1
ATOM 1755 C CA . TYR B 1 75 ? -1.265 11.586 14.812 1 98.88 75 TYR B CA 1
ATOM 1756 C C . TYR B 1 75 ? -2.752 11.266 14.906 1 98.88 75 TYR B C 1
ATOM 1758 O O . TYR B 1 75 ? -3.248 10.898 15.977 1 98.88 75 TYR B O 1
ATOM 1766 N N . SER B 1 76 ? -3.408 11.43 13.781 1 98.88 76 SER B N 1
ATOM 1767 C CA . SER B 1 76 ? -4.785 10.984 13.594 1 98.88 76 SER B CA 1
ATOM 1768 C C . SER B 1 76 ? -4.949 10.242 12.273 1 98.88 76 SER B C 1
ATOM 1770 O O . SER B 1 76 ? -4.133 10.398 11.367 1 98.88 76 SER B O 1
ATOM 1772 N N . VAL B 1 77 ? -5.949 9.359 12.242 1 98.88 77 VAL B N 1
ATOM 1773 C CA . VAL B 1 77 ? -6.293 8.609 11.039 1 98.88 77 VAL B CA 1
ATOM 1774 C C . VAL B 1 77 ? -7.73 8.922 10.625 1 98.88 77 VAL B C 1
ATOM 1776 O O . VAL B 1 77 ? -8.648 8.859 11.453 1 98.88 77 VAL B O 1
ATOM 1779 N N . TRP B 1 78 ? -7.844 9.289 9.391 1 98.75 78 TRP B N 1
ATOM 1780 C CA . TRP B 1 78 ? -9.148 9.625 8.836 1 98.75 78 TRP B CA 1
ATOM 1781 C C . TRP B 1 78 ? -9.438 8.805 7.582 1 98.75 78 TRP B C 1
ATOM 1783 O O . TRP B 1 78 ? -8.523 8.461 6.832 1 98.75 78 TRP B O 1
ATOM 1793 N N . LEU B 1 79 ? -10.695 8.523 7.387 1 98.62 79 LEU B N 1
ATOM 1794 C CA . LEU B 1 79 ? -11.211 7.875 6.184 1 98.62 79 LEU B CA 1
ATOM 1795 C C . LEU B 1 79 ? -12.047 8.852 5.359 1 98.62 79 LEU B C 1
ATOM 1797 O O . LEU B 1 79 ? -12.93 9.523 5.891 1 98.62 79 LEU B O 1
ATOM 1801 N N . TYR B 1 80 ? -11.703 8.984 4.07 1 98 80 TYR B N 1
ATOM 1802 C CA . TYR B 1 80 ? -12.414 9.883 3.164 1 98 80 TYR B CA 1
ATOM 1803 C C . TYR B 1 80 ? -12.977 9.109 1.972 1 98 80 TYR B C 1
ATOM 1805 O O . TYR B 1 80 ? -12.336 8.188 1.463 1 98 80 TYR B O 1
ATOM 1813 N N . ASN B 1 81 ? -14.148 9.547 1.491 1 97.81 81 ASN B N 1
ATOM 1814 C CA . ASN B 1 81 ? -14.711 8.953 0.284 1 97.81 81 ASN B CA 1
ATOM 1815 C C . ASN B 1 81 ? -14.836 9.977 -0.84 1 97.81 81 ASN B C 1
ATOM 1817 O O . ASN B 1 81 ? -15.32 11.086 -0.623 1 97.81 81 ASN B O 1
ATOM 1821 N N . SER B 1 82 ? -14.391 9.695 -1.977 1 97 82 SER B N 1
ATOM 1822 C CA . SER B 1 82 ? -14.562 10.406 -3.236 1 97 82 SER B CA 1
ATOM 1823 C C . SER B 1 82 ? -14.055 11.844 -3.135 1 97 82 SER B C 1
ATOM 1825 O O . SER B 1 82 ? -14.773 12.789 -3.455 1 97 82 SER B O 1
ATOM 1827 N N . PRO B 1 83 ? -12.789 11.961 -2.689 1 96.56 83 PRO B N 1
ATOM 1828 C CA . PRO B 1 83 ? -12.25 13.328 -2.678 1 96.56 83 PRO B CA 1
ATOM 1829 C C . PRO B 1 83 ? -12.117 13.922 -4.078 1 96.56 83 PRO B C 1
ATOM 1831 O O . PRO B 1 83 ? -11.75 13.211 -5.02 1 96.56 83 PRO B O 1
ATOM 1834 N N . VAL B 1 84 ? -12.438 15.164 -4.188 1 94.5 84 VAL B N 1
ATOM 1835 C CA . VAL B 1 84 ? -12.336 15.922 -5.43 1 94.5 84 VAL B CA 1
ATOM 1836 C C . VAL B 1 84 ? -11.672 17.266 -5.16 1 94.5 84 VAL B C 1
ATOM 1838 O O . VAL B 1 84 ? -12.062 17.984 -4.23 1 94.5 84 VAL B O 1
ATOM 1841 N N . ARG B 1 85 ? -10.68 17.469 -5.895 1 92.81 85 ARG B N 1
ATOM 1842 C CA . ARG B 1 85 ? -10 18.75 -5.738 1 92.81 85 ARG B CA 1
ATOM 1843 C C . ARG B 1 85 ? -10.609 19.812 -6.652 1 92.81 85 ARG B C 1
ATOM 1845 O O . ARG B 1 85 ? -10.773 19.594 -7.852 1 92.81 85 ARG B O 1
ATOM 1852 N N . LYS B 1 86 ? -11.047 20.875 -6.062 1 86 86 LYS B N 1
ATOM 1853 C CA . LYS B 1 86 ? -11.477 22.062 -6.773 1 86 86 LYS B CA 1
ATOM 1854 C C . LYS B 1 86 ? -10.625 23.266 -6.391 1 86 86 LYS B C 1
ATOM 1856 O O . LYS B 1 86 ? -10.82 23.875 -5.332 1 86 86 LYS B O 1
ATOM 1861 N N . LEU B 1 87 ? -9.719 23.609 -7.27 1 82.81 87 LEU B N 1
ATOM 1862 C CA . LEU B 1 87 ? -8.758 24.656 -6.98 1 82.81 87 LEU B CA 1
ATOM 1863 C C . LEU B 1 87 ? -7.961 24.344 -5.719 1 82.81 87 LEU B C 1
ATOM 1865 O O . LEU B 1 87 ? -7.258 23.328 -5.66 1 82.81 87 LEU B O 1
ATOM 1869 N N . ASP B 1 88 ? -8.18 25.094 -4.676 1 80.25 88 ASP B N 1
ATOM 1870 C CA . ASP B 1 88 ? -7.355 24.906 -3.484 1 80.25 88 ASP B CA 1
ATOM 1871 C C . ASP B 1 88 ? -8.133 24.188 -2.385 1 80.25 88 ASP B C 1
ATOM 1873 O O . ASP B 1 88 ? -7.668 24.094 -1.248 1 80.25 88 ASP B O 1
ATOM 1877 N N . ALA B 1 89 ? -9.258 23.656 -2.783 1 85.44 89 ALA B N 1
ATOM 1878 C CA . ALA B 1 89 ? -10.078 22.969 -1.795 1 85.44 89 ALA B CA 1
ATOM 1879 C C . ALA B 1 89 ? -10.367 21.531 -2.225 1 85.44 89 ALA B C 1
ATOM 1881 O O . ALA B 1 89 ? -10.406 21.234 -3.42 1 85.44 89 ALA B O 1
ATOM 1882 N N . ILE B 1 90 ? -10.484 20.75 -1.184 1 93.88 90 ILE B N 1
ATOM 1883 C CA . ILE B 1 90 ? -10.875 19.375 -1.45 1 93.88 90 ILE B CA 1
ATOM 1884 C C . ILE B 1 90 ? -12.242 19.094 -0.826 1 93.88 90 ILE B C 1
ATOM 1886 O O . ILE B 1 90 ? -12.477 19.422 0.338 1 93.88 90 ILE B O 1
ATOM 1890 N N . SER B 1 91 ? -13.117 18.594 -1.611 1 94.06 91 SER B N 1
ATOM 1891 C CA . SER B 1 91 ? -14.414 18.141 -1.122 1 94.06 91 SER B CA 1
ATOM 1892 C C . SER B 1 91 ? -14.5 16.625 -1.075 1 94.06 91 SER B C 1
ATOM 1894 O O . SER B 1 91 ? -13.742 15.93 -1.762 1 94.06 91 SER B O 1
ATOM 1896 N N . PHE B 1 92 ? -15.398 16.141 -0.142 1 94.5 92 PHE B N 1
ATOM 1897 C CA . PHE B 1 92 ? -15.602 14.711 0.057 1 94.5 92 PHE B CA 1
ATOM 1898 C C . PHE B 1 92 ? -17.094 14.383 0.149 1 94.5 92 PHE B C 1
ATOM 1900 O O . PHE B 1 92 ? -17.891 15.211 0.579 1 94.5 92 PHE B O 1
ATOM 1907 N N . ASP B 1 93 ? -17.406 13.18 -0.256 1 96 93 ASP B N 1
ATOM 1908 C CA . ASP B 1 93 ? -18.75 12.695 0.052 1 96 93 ASP B CA 1
ATOM 1909 C C . ASP B 1 93 ? -18.875 12.367 1.536 1 96 93 ASP B C 1
ATOM 1911 O O . ASP B 1 93 ? -19.938 12.578 2.133 1 96 93 ASP B O 1
ATOM 1915 N N . GLN B 1 94 ? -17.797 11.766 2.109 1 97.19 94 GLN B N 1
ATOM 1916 C CA . GLN B 1 94 ? -17.734 11.406 3.521 1 97.19 94 GLN B CA 1
ATOM 1917 C C . GLN B 1 94 ? -16.344 11.656 4.09 1 97.19 94 GLN B C 1
ATOM 1919 O O . GLN B 1 94 ? -15.336 11.531 3.379 1 97.19 94 GLN B O 1
ATOM 1924 N N . SER B 1 95 ? -16.266 12.062 5.32 1 97.5 95 SER B N 1
ATOM 1925 C CA . SER B 1 95 ? -15.062 12.156 6.145 1 97.5 95 SER B CA 1
ATOM 1926 C C . SER B 1 95 ? -15.305 11.586 7.539 1 97.5 95 SER B C 1
ATOM 1928 O O . SER B 1 95 ? -16.156 12.078 8.273 1 97.5 95 SER B O 1
ATOM 1930 N N . ILE B 1 96 ? -14.547 10.586 7.902 1 98 96 ILE B N 1
ATOM 1931 C CA . ILE B 1 96 ? -14.773 9.852 9.148 1 98 96 ILE B CA 1
ATOM 1932 C C . ILE B 1 96 ? -13.469 9.75 9.93 1 98 96 ILE B C 1
ATOM 1934 O O . ILE B 1 96 ? -12.469 9.234 9.414 1 98 96 ILE B O 1
ATOM 1938 N N . LYS B 1 97 ? -13.43 10.211 11.109 1 98 97 LYS B N 1
ATOM 1939 C CA . LYS B 1 97 ? -12.266 10 11.969 1 98 97 LYS B CA 1
ATOM 1940 C C . LYS B 1 97 ? -12.242 8.57 12.516 1 98 97 LYS B C 1
ATOM 1942 O O . LYS B 1 97 ? -13.18 8.148 13.195 1 98 97 LYS B O 1
ATOM 1947 N N . ILE B 1 98 ? -11.219 7.938 12.258 1 98.25 98 ILE B N 1
ATOM 1948 C CA . ILE B 1 98 ? -11.086 6.562 12.734 1 98.25 98 ILE B CA 1
ATOM 1949 C C . ILE B 1 98 ? -10.508 6.559 14.148 1 98.25 98 ILE B C 1
ATOM 1951 O O . ILE B 1 98 ? -11.016 5.863 15.031 1 98.25 98 ILE B O 1
ATOM 1955 N N . THR B 1 99 ? -9.414 7.293 14.352 1 98.31 99 THR B N 1
ATOM 1956 C CA . THR B 1 99 ? -8.766 7.383 15.648 1 98.31 99 THR B CA 1
ATOM 1957 C C . THR B 1 99 ? -7.84 8.586 15.711 1 98.31 99 THR B C 1
ATOM 1959 O O . THR B 1 99 ? -7.531 9.195 14.68 1 98.31 99 THR B O 1
ATOM 1962 N N . ASP B 1 100 ? -7.504 9.023 16.859 1 98.12 100 ASP B N 1
ATOM 1963 C CA . ASP B 1 100 ? -6.543 10.094 17.109 1 98.12 100 ASP B CA 1
ATOM 1964 C C . ASP B 1 100 ? -5.734 9.836 18.375 1 98.12 100 ASP B C 1
ATOM 1966 O O . ASP B 1 100 ? -5.805 8.742 18.953 1 98.12 100 ASP B O 1
ATOM 1970 N N . GLY B 1 101 ? -4.781 10.742 18.625 1 98.5 101 GLY B N 1
ATOM 1971 C CA . GLY B 1 101 ? -3.988 10.641 19.844 1 98.5 101 GLY B CA 1
ATOM 1972 C C . GLY B 1 101 ? -2.848 9.648 19.719 1 98.5 101 GLY B C 1
ATOM 1973 O O . GLY B 1 101 ? -2.342 9.148 20.734 1 98.5 101 GLY B O 1
ATOM 1974 N N . ILE B 1 102 ? -2.471 9.297 18.547 1 98.69 102 ILE B N 1
ATOM 1975 C CA . ILE B 1 102 ? -1.387 8.344 18.344 1 98.69 102 ILE B CA 1
ATOM 1976 C C . ILE B 1 102 ? -0.041 9.047 18.484 1 98.69 102 ILE B C 1
ATOM 1978 O O . ILE B 1 102 ? 0.3 9.93 17.703 1 98.69 102 ILE B O 1
ATOM 1982 N N . LYS B 1 103 ? 0.708 8.609 19.453 1 98.62 103 LYS B N 1
ATOM 1983 C CA . LYS B 1 103 ? 2.027 9.203 19.641 1 98.62 103 LYS B CA 1
ATOM 1984 C C . LYS B 1 103 ? 2.969 8.836 18.5 1 98.62 103 LYS B C 1
ATOM 1986 O O . LYS B 1 103 ? 2.953 7.699 18.016 1 98.62 103 LYS B O 1
ATOM 1991 N N . GLU B 1 104 ? 3.742 9.781 18.078 1 98.25 104 GLU B N 1
ATOM 1992 C CA . GLU B 1 104 ? 4.703 9.531 17 1 98.25 104 GLU B CA 1
ATOM 1993 C C . GLU B 1 104 ? 5.57 8.32 17.312 1 98.25 104 GLU B C 1
ATOM 1995 O O . GLU B 1 104 ? 5.844 7.5 16.438 1 98.25 104 GLU B O 1
ATOM 2000 N N . LYS B 1 105 ? 6.004 8.195 18.562 1 97.5 105 LYS B N 1
ATOM 2001 C CA . LYS B 1 105 ? 6.918 7.141 18.984 1 97.5 105 LYS B CA 1
ATOM 2002 C C . LYS B 1 105 ? 6.246 5.773 18.938 1 97.5 105 LYS B C 1
ATOM 2004 O O . LYS B 1 105 ? 6.918 4.742 18.984 1 97.5 105 LYS B O 1
ATOM 2009 N N . ALA B 1 106 ? 4.883 5.773 18.906 1 98.06 106 ALA B N 1
ATOM 2010 C CA . ALA B 1 106 ? 4.184 4.496 18.797 1 98.06 106 ALA B CA 1
ATOM 2011 C C . ALA B 1 106 ? 4.508 3.809 17.469 1 98.06 106 ALA B C 1
ATOM 2013 O O . ALA B 1 106 ? 4.52 2.578 17.391 1 98.06 106 ALA B O 1
ATOM 2014 N N . GLY B 1 107 ? 4.664 4.574 16.359 1 97.75 107 GLY B N 1
ATOM 2015 C CA . GLY B 1 107 ? 5.117 4.078 15.07 1 97.75 107 GLY B CA 1
ATOM 2016 C C . GLY B 1 107 ? 4.059 3.273 14.336 1 97.75 107 GLY B C 1
ATOM 2017 O O . GLY B 1 107 ? 4.34 2.668 13.305 1 97.75 107 GLY B O 1
ATOM 2018 N N . GLY B 1 108 ? 2.908 3.125 15.047 1 98 108 GLY B N 1
ATOM 2019 C CA . GLY B 1 108 ? 1.855 2.369 14.391 1 98 108 GLY B CA 1
ATOM 2020 C C . GLY B 1 108 ? 0.557 2.344 15.172 1 98 108 GLY B C 1
ATOM 2021 O O . GLY B 1 108 ? 0.508 2.799 16.312 1 98 108 GLY B O 1
ATOM 2022 N N . VAL B 1 109 ? -0.43 1.865 14.492 1 98.56 109 VAL B N 1
ATOM 2023 C CA . VAL B 1 109 ? -1.759 1.803 15.094 1 98.56 109 VAL B CA 1
ATOM 2024 C C . VAL B 1 109 ? -2.609 0.767 14.359 1 98.56 109 VAL B C 1
ATOM 2026 O O . VAL B 1 109 ? -2.482 0.598 13.148 1 98.56 109 VAL B O 1
ATOM 2029 N N . ASP B 1 110 ? -3.402 0.022 15.094 1 98.38 110 ASP B N 1
ATOM 2030 C CA . ASP B 1 110 ? -4.449 -0.802 14.5 1 98.38 110 ASP B CA 1
ATOM 2031 C C . ASP B 1 110 ? -5.684 0.033 14.164 1 98.38 110 ASP B C 1
ATOM 2033 O O . ASP B 1 110 ? -6.219 0.73 15.023 1 98.38 110 ASP B O 1
ATOM 2037 N N . ILE B 1 111 ? -6.062 -0.062 12.93 1 97.88 111 ILE B N 1
ATOM 2038 C CA . ILE B 1 111 ? -7.273 0.656 12.547 1 97.88 111 ILE B CA 1
ATOM 2039 C C . ILE B 1 111 ? -8.359 -0.341 12.141 1 97.88 111 ILE B C 1
ATOM 2041 O O . ILE B 1 111 ? -8.062 -1.371 11.531 1 97.88 111 ILE B O 1
ATOM 2045 N N . THR B 1 112 ? -9.539 -0.018 12.531 1 97.94 112 THR B N 1
ATOM 2046 C CA . THR B 1 112 ? -10.695 -0.808 12.117 1 97.94 112 THR B CA 1
ATOM 2047 C C . THR B 1 112 ? -11.594 -0.004 11.188 1 97.94 112 THR B C 1
ATOM 2049 O O . THR B 1 112 ? -12.039 1.092 11.539 1 97.94 112 THR B O 1
ATOM 2052 N N . ILE B 1 113 ? -11.758 -0.561 10.016 1 97.88 113 ILE B N 1
ATOM 2053 C CA . ILE B 1 113 ? -12.734 0.054 9.125 1 97.88 113 ILE B CA 1
ATOM 2054 C C . ILE B 1 113 ? -14.125 -0.044 9.75 1 97.88 113 ILE B C 1
ATOM 2056 O O . ILE B 1 113 ? -14.578 -1.134 10.109 1 97.88 113 ILE B O 1
ATOM 2060 N N . PRO B 1 114 ? -14.789 1.092 9.844 1 97 114 PRO B N 1
ATOM 2061 C CA . PRO B 1 114 ? -16.094 1.04 10.516 1 97 114 PRO B CA 1
ATOM 2062 C C . PRO B 1 114 ? -17.062 0.075 9.844 1 97 114 PRO B C 1
ATOM 2064 O O . PRO B 1 114 ? -17.141 0.024 8.609 1 97 114 PRO B O 1
ATOM 2067 N N . LYS B 1 115 ? -17.844 -0.627 10.602 1 95.69 115 LYS B N 1
ATOM 2068 C CA . LYS B 1 115 ? -18.844 -1.557 10.086 1 95.69 115 LYS B CA 1
ATOM 2069 C C . LYS B 1 115 ? -20.016 -0.809 9.453 1 95.69 115 LYS B C 1
ATOM 2071 O O . LYS B 1 115 ? -20.562 -1.25 8.445 1 95.69 115 LYS B O 1
ATOM 2076 N N . ASP B 1 116 ? -20.375 0.279 10.109 1 93.75 116 ASP B N 1
ATOM 2077 C CA . ASP B 1 116 ? -21.531 1.055 9.68 1 93.75 116 ASP B CA 1
ATOM 2078 C C . ASP B 1 116 ? -21.094 2.287 8.883 1 93.75 116 ASP B C 1
ATOM 2080 O O . ASP B 1 116 ? -21.391 3.418 9.281 1 93.75 116 ASP B O 1
ATOM 2084 N N . LEU B 1 117 ? -20.594 1.942 7.742 1 95.19 117 LEU B N 1
ATOM 2085 C CA . LEU B 1 117 ? -20.219 3.055 6.879 1 95.19 117 LEU B CA 1
ATOM 2086 C C . LEU B 1 117 ? -21.453 3.666 6.215 1 95.19 117 LEU B C 1
ATOM 2088 O O . LEU B 1 117 ? -22.375 2.947 5.82 1 95.19 117 LEU B O 1
ATOM 2092 N N . PRO B 1 118 ? -21.469 4.961 6.137 1 94 118 PRO B N 1
ATOM 2093 C CA . PRO B 1 118 ? -22.578 5.578 5.402 1 94 118 PRO B CA 1
ATOM 2094 C C . PRO B 1 118 ? -22.641 5.125 3.947 1 94 118 PRO B C 1
ATOM 2096 O O . PRO B 1 118 ? -21.641 4.68 3.387 1 94 118 PRO B O 1
ATOM 2099 N N . GLN B 1 119 ? -23.797 5.23 3.436 1 92.88 119 GLN B N 1
ATOM 2100 C CA . GLN B 1 119 ? -23.953 4.957 2.01 1 92.88 119 GLN B CA 1
ATOM 2101 C C . GLN B 1 119 ? -23.25 6.023 1.166 1 92.88 119 GLN B C 1
ATOM 2103 O O . GLN B 1 119 ? -23.344 7.215 1.469 1 92.88 119 GLN B O 1
ATOM 2108 N N . VAL B 1 120 ? -22.5 5.57 0.24 1 95 120 VAL B N 1
ATOM 2109 C CA . VAL B 1 120 ? -21.812 6.473 -0.676 1 95 120 VAL B CA 1
ATOM 2110 C C . VAL B 1 120 ? -22.109 6.074 -2.119 1 95 120 VAL B C 1
ATOM 2112 O O . VAL B 1 120 ? -22.547 4.953 -2.383 1 95 120 VAL B O 1
ATOM 2115 N N . LYS B 1 121 ? -21.938 7.027 -3.004 1 94.12 121 LYS B N 1
ATOM 2116 C CA . LYS B 1 121 ? -22.188 6.766 -4.418 1 94.12 121 LYS B CA 1
ATOM 2117 C C . LYS B 1 121 ? -21.203 5.734 -4.969 1 94.12 121 LYS B C 1
ATOM 2119 O O . LYS B 1 121 ? -21.578 4.887 -5.785 1 94.12 121 LYS B O 1
ATOM 2124 N N . ASP B 1 122 ? -19.953 5.828 -4.574 1 94.75 122 ASP B N 1
ATOM 2125 C CA . ASP B 1 122 ? -18.922 4.938 -5.078 1 94.75 122 ASP B CA 1
ATOM 2126 C C . ASP B 1 122 ? -18.078 4.375 -3.936 1 94.75 122 ASP B C 1
ATOM 2128 O O . ASP B 1 122 ? -17.25 5.086 -3.352 1 94.75 122 ASP B O 1
ATOM 2132 N N . GLY B 1 123 ? -18.188 3.102 -3.68 1 94.81 123 GLY B N 1
ATOM 2133 C CA . GLY B 1 123 ? -17.484 2.434 -2.59 1 94.81 123 GLY B CA 1
ATOM 2134 C C . GLY B 1 123 ? -16.062 2.062 -2.932 1 94.81 123 GLY B C 1
ATOM 2135 O O . GLY B 1 123 ? -15.352 1.479 -2.109 1 94.81 123 GLY B O 1
ATOM 2136 N N . SER B 1 124 ? -15.672 2.371 -4.121 1 94.75 124 SER B N 1
ATOM 2137 C CA . SER B 1 124 ? -14.328 2.01 -4.559 1 94.75 124 SER B CA 1
ATOM 2138 C C . SER B 1 124 ? -13.375 3.193 -4.449 1 94.75 124 SER B C 1
ATOM 2140 O O . SER B 1 124 ? -12.195 3.086 -4.805 1 94.75 124 SER B O 1
ATOM 2142 N N . LEU B 1 125 ? -13.828 4.328 -3.941 1 96.38 125 LEU B N 1
ATOM 2143 C CA . LEU B 1 125 ? -13.023 5.543 -3.896 1 96.38 125 LEU B CA 1
ATOM 2144 C C . LEU B 1 125 ? -12.812 6.004 -2.459 1 96.38 125 LEU B C 1
ATOM 2146 O O . LEU B 1 125 ? -13.031 7.176 -2.139 1 96.38 125 LEU B O 1
ATOM 2150 N N . TRP B 1 126 ? -12.352 5.098 -1.652 1 97.12 126 TRP B N 1
ATOM 2151 C CA . TRP B 1 126 ? -11.984 5.43 -0.279 1 97.12 126 TRP B CA 1
ATOM 2152 C C . TRP B 1 126 ? -10.492 5.715 -0.166 1 97.12 126 TRP B C 1
ATOM 2154 O O . TRP B 1 126 ? -9.688 5.125 -0.887 1 97.12 126 TRP B O 1
ATOM 2164 N N . TYR B 1 127 ? -10.156 6.609 0.785 1 98.19 127 TYR B N 1
ATOM 2165 C CA . TYR B 1 127 ? -8.789 6.988 1.107 1 98.19 127 TYR B CA 1
ATOM 2166 C C . TYR B 1 127 ? -8.57 7.023 2.615 1 98.19 127 TYR B C 1
ATOM 2168 O O . TYR B 1 127 ? -9.43 7.504 3.359 1 98.19 127 TYR B O 1
ATOM 2176 N N . LEU B 1 128 ? -7.496 6.484 3.055 1 98.75 128 LEU B N 1
ATOM 2177 C CA . LEU B 1 128 ? -7.082 6.555 4.453 1 98.75 128 LEU B CA 1
ATOM 2178 C C . LEU B 1 128 ? -5.926 7.527 4.629 1 98.75 128 LEU B C 1
ATOM 2180 O O . LEU B 1 128 ? -4.879 7.379 3.992 1 98.75 128 LEU B O 1
ATOM 2184 N N . ARG B 1 129 ? -6.109 8.469 5.441 1 98.69 129 ARG B N 1
ATOM 2185 C CA . ARG B 1 129 ? -5.098 9.5 5.648 1 98.69 129 ARG B CA 1
ATOM 2186 C C . ARG B 1 129 ? -4.543 9.445 7.066 1 98.69 129 ARG B C 1
ATOM 2188 O O . ARG B 1 129 ? -5.305 9.484 8.039 1 98.69 129 ARG B O 1
ATOM 2195 N N . VAL B 1 130 ? -3.273 9.328 7.191 1 98.81 130 VAL B N 1
ATOM 2196 C CA . VAL B 1 130 ? -2.529 9.445 8.438 1 98.81 130 VAL B CA 1
ATOM 2197 C C . VAL B 1 130 ? -1.817 10.797 8.484 1 98.81 130 VAL B C 1
ATOM 2199 O O . VAL B 1 130 ? -1.079 11.148 7.562 1 98.81 130 VAL B O 1
ATOM 2202 N N . GLY B 1 131 ? -2.082 11.531 9.57 1 98.62 131 GLY B N 1
ATOM 2203 C CA . GLY B 1 131 ? -1.505 12.867 9.555 1 98.62 131 GLY B CA 1
ATOM 2204 C C . GLY B 1 131 ? -1.127 13.367 10.93 1 98.62 131 GLY B C 1
ATOM 2205 O O . GLY B 1 131 ? -1.581 12.828 11.945 1 98.62 131 GLY B O 1
ATOM 2206 N N . THR B 1 132 ? -0.255 14.32 10.969 1 98.81 132 THR B N 1
ATOM 2207 C CA . THR B 1 132 ? 0.205 15.016 12.164 1 98.81 132 THR B CA 1
ATOM 2208 C C . THR B 1 132 ? 0.477 16.484 11.867 1 98.81 132 THR B C 1
ATOM 2210 O O . THR B 1 132 ? 0.243 16.953 10.758 1 98.81 132 THR B O 1
ATOM 2213 N N . SER B 1 133 ? 0.811 17.219 12.844 1 98.62 133 SER B N 1
ATOM 2214 C CA . SER B 1 133 ? 1.292 18.594 12.719 1 98.62 133 SER B CA 1
ATOM 2215 C C . SER B 1 133 ? 2.623 18.781 13.445 1 98.62 133 SER B C 1
ATOM 2217 O O . SER B 1 133 ? 2.936 18.031 14.375 1 98.62 133 SER B O 1
ATOM 2219 N N . LEU B 1 134 ? 3.369 19.672 12.922 1 98.69 134 LEU B N 1
ATOM 2220 C CA . LEU B 1 134 ? 4.621 20.047 13.57 1 98.69 134 LEU B CA 1
ATOM 2221 C C . LEU B 1 134 ? 4.488 21.406 14.242 1 98.69 134 LEU B C 1
ATOM 2223 O O . LEU B 1 134 ? 4.93 22.422 13.703 1 98.69 134 LEU B O 1
ATOM 2227 N N . SER B 1 135 ? 4.062 21.422 15.43 1 98.12 135 SER B N 1
ATOM 2228 C CA . SER B 1 135 ? 3.684 22.672 16.109 1 98.12 135 SER B CA 1
ATOM 2229 C C . SER B 1 135 ? 4.914 23.484 16.484 1 98.12 135 SER B C 1
ATOM 2231 O O . SER B 1 135 ? 4.816 24.688 16.703 1 98.12 135 SER B O 1
ATOM 2233 N N . THR B 1 136 ? 6.023 22.844 16.562 1 98.12 136 THR B N 1
ATOM 2234 C CA . THR B 1 136 ? 7.23 23.547 16.984 1 98.12 136 THR B CA 1
ATOM 2235 C C . THR B 1 136 ? 8.031 24 15.773 1 98.12 136 THR B C 1
ATOM 2237 O O . THR B 1 136 ? 9.031 24.719 15.914 1 98.12 136 THR B O 1
ATOM 2240 N N . ALA B 1 137 ? 7.656 23.609 14.617 1 97.81 137 ALA B N 1
ATOM 2241 C CA . ALA B 1 137 ? 8.336 24.031 13.398 1 97.81 137 ALA B CA 1
ATOM 2242 C C . ALA B 1 137 ? 7.836 25.406 12.953 1 97.81 137 ALA B C 1
ATOM 2244 O O . ALA B 1 137 ? 6.688 25.781 13.203 1 9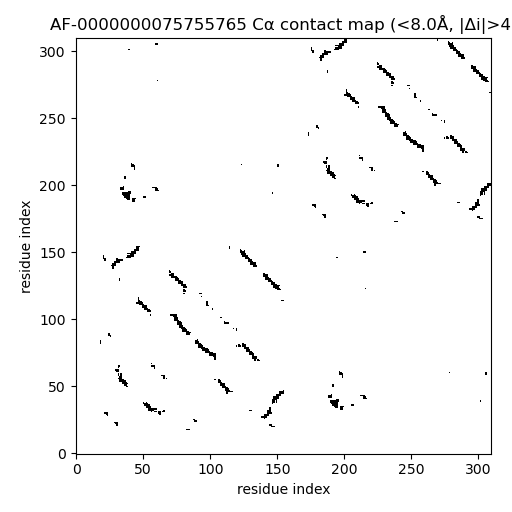7.81 137 ALA B O 1
ATOM 2245 N N . PRO B 1 138 ? 8.758 26.109 12.133 1 96.5 138 PRO B N 1
ATOM 2246 C CA . PRO B 1 138 ? 8.273 27.359 11.539 1 96.5 138 PRO B CA 1
ATOM 2247 C C . PRO B 1 138 ? 7.043 27.141 10.656 1 96.5 138 PRO B C 1
ATOM 2249 O O . PRO B 1 138 ? 7 26.203 9.859 1 96.5 138 PRO B O 1
ATOM 2252 N N . GLN B 1 139 ? 6.086 27.906 10.844 1 96.75 139 GLN B N 1
ATOM 2253 C CA . GLN B 1 139 ? 4.844 27.922 10.07 1 96.75 139 GLN B CA 1
ATOM 2254 C C . GLN B 1 139 ? 3.951 26.734 10.422 1 96.75 139 GLN B C 1
ATOM 2256 O O . GLN B 1 139 ? 2.906 26.531 9.805 1 96.75 139 GLN B O 1
ATOM 2261 N N . MET B 1 140 ? 4.355 25.812 11.281 1 97.56 140 MET B N 1
ATOM 2262 C CA . MET B 1 140 ? 3.57 24.719 11.867 1 97.56 140 MET B CA 1
ATOM 2263 C C . MET B 1 140 ? 2.9 23.891 10.781 1 97.56 140 MET B C 1
ATOM 2265 O O . MET B 1 140 ? 1.686 23.688 10.812 1 97.56 140 MET B O 1
ATOM 2269 N N . PRO B 1 141 ? 3.709 23.375 9.859 1 98.38 141 PRO B N 1
ATOM 2270 C CA . PRO B 1 141 ? 3.123 22.578 8.789 1 98.38 141 PRO B CA 1
ATOM 2271 C C . PRO B 1 141 ? 2.48 21.297 9.297 1 98.38 141 PRO B C 1
ATOM 2273 O O . PRO B 1 141 ? 2.717 20.891 10.438 1 98.38 141 PRO B O 1
ATOM 2276 N N . SER B 1 142 ? 1.647 20.75 8.438 1 98.38 142 SER B N 1
ATOM 2277 C CA . SER B 1 142 ? 1.142 19.406 8.656 1 98.38 142 SER B CA 1
ATOM 2278 C C . SER B 1 142 ? 1.81 18.406 7.711 1 98.38 142 SER B C 1
ATOM 2280 O O . SER B 1 142 ? 2.271 18.781 6.629 1 98.38 142 SER B O 1
ATOM 2282 N N . LEU B 1 143 ? 1.96 17.219 8.148 1 98.75 143 LEU B N 1
ATOM 2283 C CA . LEU B 1 143 ? 2.447 16.078 7.363 1 98.75 143 LEU B CA 1
ATOM 2284 C C . LEU B 1 143 ? 1.379 15 7.242 1 98.75 143 LEU B C 1
ATOM 2286 O O . LEU B 1 143 ? 0.58 14.812 8.164 1 98.75 143 LEU B O 1
ATOM 2290 N N . PHE B 1 144 ? 1.418 14.305 6.137 1 98.5 144 PHE B N 1
ATOM 2291 C CA . PHE B 1 144 ? 0.409 13.258 6.012 1 98.5 144 PHE B CA 1
ATOM 2292 C C . PHE B 1 144 ? 0.88 12.164 5.066 1 98.5 144 PHE B C 1
ATOM 2294 O O . PHE B 1 144 ? 1.924 12.297 4.422 1 98.5 144 PHE B O 1
ATOM 2301 N N . ASN B 1 145 ? 0.26 11.062 5.047 1 98.56 145 ASN B N 1
ATOM 2302 C CA . ASN B 1 145 ? 0.18 10.008 4.043 1 98.56 145 ASN B CA 1
ATOM 2303 C C . ASN B 1 145 ? -1.269 9.664 3.703 1 98.56 145 ASN B C 1
ATOM 2305 O O . ASN B 1 145 ? -2.123 9.617 4.59 1 98.56 145 ASN B O 1
ATOM 2309 N N . ALA B 1 146 ? -1.463 9.477 2.451 1 98.19 146 ALA B N 1
ATOM 2310 C CA . ALA B 1 146 ? -2.791 9.031 2.031 1 98.19 146 ALA B CA 1
ATOM 2311 C C . ALA B 1 146 ? -2.709 7.727 1.252 1 98.19 146 ALA B C 1
ATOM 2313 O O . ALA B 1 146 ? -2.01 7.641 0.24 1 98.19 146 ALA B O 1
ATOM 2314 N N . ALA B 1 147 ? -3.377 6.723 1.737 1 97.94 147 ALA B N 1
ATOM 2315 C CA . ALA B 1 147 ? -3.541 5.461 1.021 1 97.94 147 ALA B CA 1
ATOM 2316 C C . ALA B 1 147 ? -4.852 5.438 0.241 1 97.94 147 ALA B C 1
ATOM 2318 O O . ALA B 1 147 ? -5.875 5.926 0.724 1 97.94 147 ALA B O 1
ATOM 2319 N N . GLY B 1 148 ? -4.836 4.785 -0.889 1 96.44 148 GLY B N 1
ATOM 2320 C CA . GLY B 1 148 ? -6.027 4.68 -1.719 1 96.44 148 GLY B CA 1
ATOM 2321 C C . GLY B 1 148 ? -5.773 5.031 -3.172 1 96.44 148 GLY B C 1
ATOM 2322 O O . GLY B 1 148 ? -4.656 5.406 -3.541 1 96.44 148 GLY B O 1
ATOM 2323 N N . PRO B 1 149 ? -6.746 4.977 -4.059 1 96.44 149 PRO B N 1
ATOM 2324 C CA . PRO B 1 149 ? -8.078 4.516 -3.668 1 96.44 149 PRO B CA 1
ATOM 2325 C C . PRO B 1 149 ? -8.117 3.025 -3.336 1 96.44 149 PRO B C 1
ATOM 2327 O O . PRO B 1 149 ? -7.238 2.273 -3.764 1 96.44 149 PRO B O 1
ATOM 2330 N N . PHE B 1 150 ? -9.031 2.641 -2.453 1 97 150 PHE B N 1
ATOM 2331 C CA . PHE B 1 150 ? -9.328 1.233 -2.217 1 97 150 PHE B CA 1
ATOM 2332 C C . PHE B 1 150 ? -10.82 1.016 -2.043 1 97 150 PHE B C 1
ATOM 2334 O O . PHE B 1 150 ? -11.562 1.961 -1.765 1 97 150 PHE B O 1
ATOM 2341 N N . THR B 1 151 ? -11.281 -0.159 -2.303 1 97 151 THR B N 1
ATOM 2342 C CA . THR B 1 151 ? -12.695 -0.521 -2.221 1 97 151 THR B CA 1
ATOM 2343 C C . THR B 1 151 ? -13.047 -1.015 -0.819 1 97 151 THR B C 1
ATOM 2345 O O . THR B 1 151 ? -12.289 -1.776 -0.215 1 97 151 THR B O 1
ATOM 2348 N N . VAL B 1 152 ? -14.07 -0.54 -0.293 1 97.19 152 VAL B N 1
ATOM 2349 C CA . VAL B 1 152 ? -14.617 -1.108 0.934 1 97.19 152 VAL B CA 1
ATOM 2350 C C . VAL B 1 152 ? -15.914 -1.858 0.625 1 97.19 152 VAL B C 1
ATOM 2352 O O . VAL B 1 152 ? -16.844 -1.288 0.061 1 97.19 152 VAL B O 1
ATOM 2355 N N . ILE B 1 153 ? -15.922 -3.037 0.97 1 94.94 153 ILE B N 1
ATOM 2356 C CA . ILE B 1 153 ? -17.125 -3.838 0.776 1 94.94 153 ILE B CA 1
ATOM 2357 C C . ILE B 1 153 ? -17.75 -4.16 2.129 1 94.94 153 ILE B C 1
ATOM 2359 O O . ILE B 1 153 ? -17.062 -4.223 3.145 1 94.94 153 ILE B O 1
ATOM 2363 N N . ARG B 1 154 ? -19.047 -4.32 2.068 1 88 154 ARG B N 1
ATOM 2364 C CA . ARG B 1 154 ? -19.766 -4.684 3.287 1 88 154 ARG B CA 1
ATOM 2365 C C . ARG B 1 154 ? -19.656 -6.18 3.57 1 88 154 ARG B C 1
ATOM 2367 O O . ARG B 1 154 ? -19.594 -6.988 2.643 1 88 154 ARG B O 1
ATOM 2374 N N . ALA B 1 155 ? -19.344 -6.457 4.844 1 69.38 155 ALA B N 1
ATOM 2375 C CA . ALA B 1 155 ? -19.25 -7.859 5.246 1 69.38 155 ALA B CA 1
ATOM 2376 C C . ALA B 1 155 ? -20.609 -8.555 5.109 1 69.38 155 ALA B C 1
ATOM 2378 O O . ALA B 1 155 ? -21.656 -7.918 5.238 1 69.38 155 ALA B O 1
#

Nearest PDB structures (foldseek):
  6tlc-assembly1_A  TM=4.944E-01  e=1.033E-02  Homo sapiens
  8t12-assembly1_A  TM=5.257E-01  e=2.422E-02  Homo sapiens
  1yvl-assembly1_A  TM=5.333E-01  e=4.040E-02  Homo sapiens
  6qhd-assembly1_B  TM=5.353E-01  e=1.124E-01  Homo sapiens
  3ly6-assembly3_C  TM=3.957E-01  e=1.003E-01  Homo sapiens

Organism: Penicillium rubens (strain ATCC 28089 / DSM 1075 / NRRL 1951 / Wisconsin 54-1255) (NCBI:txid500485)